Protein AF-A0A377CBE0-F1 (afdb_monomer)

Structure (mmCIF, N/CA/C/O backbone):
data_AF-A0A377CBE0-F1
#
_entry.id   AF-A0A377CBE0-F1
#
loop_
_atom_site.group_PDB
_atom_site.id
_atom_site.type_symbol
_atom_site.label_atom_id
_atom_site.label_alt_id
_atom_site.label_comp_id
_atom_site.label_asym_id
_atom_site.label_entity_id
_atom_site.label_seq_id
_atom_site.pdbx_PDB_ins_code
_atom_site.Cartn_x
_atom_site.Cartn_y
_atom_site.Cartn_z
_atom_site.occupancy
_atom_site.B_iso_or_equiv
_atom_site.auth_seq_id
_atom_site.auth_comp_id
_atom_site.auth_asym_id
_atom_site.auth_atom_id
_atom_site.pdbx_PDB_model_num
ATOM 1 N N . MET A 1 1 ? 72.457 -19.787 19.381 1.00 41.31 1 MET A N 1
ATOM 2 C CA . MET A 1 1 ? 71.961 -19.078 18.180 1.00 41.31 1 MET A CA 1
ATOM 3 C C . MET A 1 1 ? 70.469 -18.800 18.395 1.00 41.31 1 MET A C 1
ATOM 5 O O . MET A 1 1 ? 69.661 -19.674 18.149 1.00 41.31 1 MET A O 1
ATOM 9 N N . ASN A 1 2 ? 70.094 -17.857 19.264 1.00 44.47 2 ASN A N 1
ATOM 10 C CA . ASN A 1 2 ? 69.794 -16.440 18.985 1.00 44.47 2 ASN A CA 1
ATOM 11 C C . ASN A 1 2 ? 68.888 -16.183 17.763 1.00 44.47 2 ASN A C 1
ATOM 13 O O . ASN A 1 2 ? 69.387 -15.927 16.678 1.00 44.47 2 ASN A O 1
ATOM 17 N N . TRP A 1 3 ? 67.570 -16.158 17.995 1.00 44.19 3 TRP A N 1
ATOM 18 C CA . TRP A 1 3 ? 66.606 -15.282 17.306 1.00 44.19 3 TRP A CA 1
ATOM 19 C C . TRP A 1 3 ? 65.436 -15.007 18.271 1.00 44.19 3 TRP A C 1
ATOM 21 O O . TRP A 1 3 ? 64.319 -15.495 18.139 1.00 44.19 3 TRP A O 1
ATOM 31 N N . ARG A 1 4 ? 65.729 -14.286 19.357 1.00 49.38 4 ARG A N 1
ATOM 32 C CA . ARG A 1 4 ? 64.716 -13.531 20.102 1.00 49.38 4 ARG A CA 1
ATOM 33 C C . ARG A 1 4 ? 64.682 -12.153 19.455 1.00 49.38 4 ARG A C 1
ATOM 35 O O . ARG A 1 4 ? 65.742 -11.552 19.340 1.00 49.38 4 ARG A O 1
ATOM 42 N N . ARG A 1 5 ? 63.469 -11.645 19.212 1.00 52.25 5 ARG A N 1
ATOM 43 C CA . ARG A 1 5 ? 63.148 -10.234 18.932 1.00 52.25 5 ARG A CA 1
ATOM 44 C C . ARG A 1 5 ? 63.527 -9.790 17.523 1.00 52.25 5 ARG A C 1
ATOM 46 O O . ARG A 1 5 ? 64.688 -9.533 17.270 1.00 52.25 5 ARG A O 1
ATOM 53 N N . ILE A 1 6 ? 62.528 -9.632 16.662 1.00 54.72 6 ILE A N 1
ATOM 54 C CA . ILE A 1 6 ? 62.333 -8.456 15.801 1.00 54.72 6 ILE A CA 1
ATOM 55 C C . ILE A 1 6 ? 60.970 -8.643 15.124 1.00 54.72 6 ILE A C 1
ATOM 57 O O . ILE A 1 6 ? 60.774 -9.546 14.324 1.00 54.72 6 ILE A O 1
ATOM 61 N N . VAL A 1 7 ? 60.035 -7.793 15.559 1.00 49.62 7 VAL A N 1
ATOM 62 C CA . VAL A 1 7 ? 59.079 -7.088 14.700 1.00 49.62 7 VAL A CA 1
ATOM 63 C C . VAL A 1 7 ? 58.186 -7.975 13.839 1.00 49.62 7 VAL A C 1
ATOM 65 O O . VAL A 1 7 ? 58.575 -8.328 12.746 1.00 49.62 7 VAL A O 1
ATOM 68 N N . TRP A 1 8 ? 56.966 -8.239 14.303 1.00 48.22 8 TRP A N 1
ATOM 69 C CA . TRP A 1 8 ? 55.742 -8.074 13.504 1.00 48.22 8 TRP A CA 1
ATOM 70 C C . TRP A 1 8 ? 54.571 -7.951 14.484 1.00 48.22 8 TRP A C 1
ATOM 72 O O . TRP A 1 8 ? 53.767 -8.858 14.678 1.00 48.22 8 TRP A O 1
ATOM 82 N N . LEU A 1 9 ? 54.511 -6.792 15.146 1.00 46.84 9 LEU A N 1
ATOM 83 C CA . LEU A 1 9 ? 53.246 -6.222 15.598 1.00 46.84 9 LEU A CA 1
ATOM 84 C C . LEU A 1 9 ? 52.422 -5.950 14.331 1.00 46.84 9 LEU A C 1
ATOM 86 O O . LEU A 1 9 ? 52.445 -4.847 13.794 1.00 46.84 9 LEU A O 1
ATOM 90 N N . LEU A 1 10 ? 51.744 -6.974 13.812 1.00 53.50 10 LEU A N 1
ATOM 91 C CA . LEU A 1 10 ? 50.635 -6.779 12.889 1.00 53.50 10 LEU A CA 1
ATOM 92 C C . LEU A 1 10 ? 49.487 -6.218 13.723 1.00 53.50 10 LEU A C 1
ATOM 94 O O . LEU A 1 10 ? 48.645 -6.946 14.243 1.00 53.50 10 LEU A O 1
ATOM 98 N N . ALA A 1 11 ? 49.510 -4.898 13.897 1.00 52.84 11 ALA A N 1
ATOM 99 C CA . ALA A 1 11 ? 48.319 -4.138 14.203 1.00 52.84 11 ALA A CA 1
ATOM 100 C C . ALA A 1 11 ? 47.321 -4.427 13.075 1.00 52.84 11 ALA A C 1
ATOM 102 O O . ALA A 1 11 ? 47.419 -3.871 11.982 1.00 52.84 11 ALA A O 1
ATOM 103 N N . LEU A 1 12 ? 46.399 -5.355 13.334 1.00 53.56 12 LEU A N 1
ATOM 104 C CA . LEU A 1 12 ? 45.156 -5.512 12.593 1.00 53.56 12 LEU A CA 1
ATOM 105 C C . LEU A 1 12 ? 44.353 -4.226 12.803 1.00 53.56 12 LEU A C 1
ATOM 107 O O . LEU A 1 12 ? 43.463 -4.145 13.643 1.00 53.56 12 LEU A O 1
ATOM 111 N N . VAL A 1 13 ? 44.719 -3.187 12.056 1.00 53.72 13 VAL A N 1
ATOM 112 C CA . VAL A 1 13 ? 43.829 -2.072 11.779 1.00 53.72 13 VAL A CA 1
ATOM 113 C C . VAL A 1 13 ? 42.762 -2.664 10.871 1.00 53.72 13 VAL A C 1
ATOM 115 O O . VAL A 1 13 ? 42.939 -2.765 9.658 1.00 53.72 13 VAL A O 1
ATOM 118 N N . THR A 1 14 ? 41.671 -3.134 11.469 1.00 52.88 14 THR A N 1
ATOM 119 C CA . THR A 1 14 ? 40.420 -3.338 10.749 1.00 52.88 14 THR A CA 1
ATOM 120 C C . THR A 1 14 ? 39.973 -1.957 10.290 1.00 52.88 14 THR A C 1
ATOM 122 O O . THR A 1 14 ? 39.295 -1.238 11.023 1.00 52.88 14 THR A O 1
ATOM 125 N N . LEU A 1 15 ? 40.440 -1.543 9.110 1.00 51.31 15 LEU A N 1
ATOM 126 C CA . LEU A 1 15 ? 39.843 -0.431 8.389 1.00 51.31 15 LEU A CA 1
ATOM 127 C C . LEU A 1 15 ? 38.355 -0.774 8.266 1.00 51.31 15 LEU A C 1
ATOM 129 O O . LEU A 1 15 ? 38.043 -1.844 7.734 1.00 51.31 15 LEU A O 1
ATOM 133 N N . PRO A 1 16 ? 37.438 0.055 8.788 1.00 52.56 16 PRO A N 1
ATOM 134 C CA . PRO A 1 16 ? 36.034 -0.143 8.503 1.00 52.56 16 PRO A CA 1
ATOM 135 C C . PRO A 1 16 ? 35.903 -0.041 6.986 1.00 52.56 16 PRO A C 1
ATOM 137 O O . PRO A 1 16 ? 36.229 0.988 6.392 1.00 52.56 16 PRO A O 1
ATOM 140 N N . THR A 1 17 ? 35.494 -1.131 6.342 1.00 59.72 17 THR A N 1
ATOM 141 C CA . THR A 1 17 ? 35.000 -1.057 4.974 1.00 59.72 17 THR A CA 1
ATOM 142 C C . THR A 1 17 ? 33.853 -0.062 5.021 1.00 59.72 17 THR A C 1
ATOM 144 O O . THR A 1 17 ? 32.853 -0.330 5.690 1.00 59.72 17 THR A O 1
ATOM 147 N N . LEU A 1 18 ? 34.017 1.103 4.391 1.00 57.66 18 LEU A N 1
ATOM 148 C CA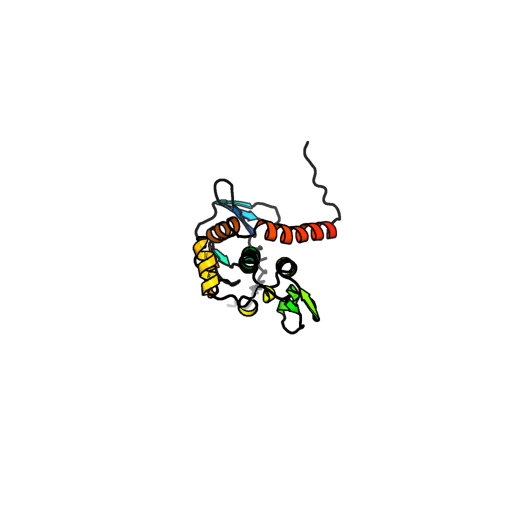 . LEU A 1 18 ? 32.890 1.972 4.082 1.00 57.66 18 LEU A CA 1
ATOM 149 C C . LEU A 1 18 ? 31.914 1.088 3.310 1.00 57.66 18 LEU A C 1
ATOM 151 O O . LEU A 1 18 ? 32.206 0.690 2.184 1.00 57.66 18 LEU A O 1
ATOM 155 N N . ALA A 1 19 ? 30.840 0.663 3.973 1.00 58.81 19 ALA A N 1
ATOM 156 C CA . ALA A 1 19 ? 29.781 -0.078 3.326 1.00 58.81 19 ALA A CA 1
ATOM 157 C C . ALA A 1 19 ? 29.194 0.884 2.296 1.00 58.81 19 ALA A C 1
ATOM 159 O O . ALA A 1 19 ? 28.556 1.868 2.662 1.00 58.81 19 ALA A O 1
ATOM 160 N N . GLU A 1 20 ? 29.518 0.657 1.027 1.00 63.41 20 GLU A N 1
ATOM 161 C CA . GLU A 1 20 ? 28.911 1.389 -0.072 1.00 63.41 20 GLU A CA 1
ATOM 162 C C . GLU A 1 20 ? 27.405 1.148 0.028 1.00 63.41 20 GLU A C 1
ATOM 164 O O . GLU A 1 20 ? 26.962 -0.006 0.075 1.00 63.41 20 GLU A O 1
ATOM 169 N N . GLU A 1 21 ? 26.631 2.225 0.188 1.00 66.44 21 GLU A N 1
ATOM 170 C CA . GLU A 1 21 ? 25.183 2.099 0.291 1.00 66.44 21 GLU A CA 1
ATOM 171 C C . GLU A 1 21 ? 24.679 1.369 -0.957 1.00 66.44 21 GLU A C 1
ATOM 173 O O . GLU A 1 21 ? 25.053 1.738 -2.078 1.00 66.44 21 GLU A O 1
ATOM 178 N N . PRO A 1 22 ? 23.879 0.301 -0.793 1.00 75.50 22 PRO A N 1
ATOM 179 C CA . PRO A 1 22 ? 23.407 -0.455 -1.934 1.00 75.50 22 PRO A CA 1
ATOM 180 C C . PRO A 1 22 ? 22.642 0.492 -2.869 1.00 75.50 22 PRO A C 1
ATOM 182 O O . PRO A 1 22 ? 21.819 1.279 -2.392 1.00 75.50 22 PRO A O 1
ATOM 185 N N . PRO A 1 23 ? 22.892 0.433 -4.190 1.00 82.75 23 PRO A N 1
ATOM 186 C CA . PRO A 1 23 ? 22.280 1.362 -5.126 1.00 82.75 23 PRO A CA 1
ATOM 187 C C . PRO A 1 23 ? 20.758 1.250 -5.050 1.00 82.75 23 PRO A C 1
ATOM 189 O O . PRO A 1 23 ? 20.204 0.143 -5.044 1.00 82.75 23 PRO A O 1
ATOM 192 N N . LEU A 1 24 ? 20.089 2.402 -5.014 1.00 91.50 24 LEU A N 1
ATOM 193 C CA . LEU A 1 24 ? 18.636 2.476 -4.988 1.00 91.50 24 LEU A CA 1
ATOM 194 C C . LEU A 1 24 ? 18.083 1.851 -6.270 1.00 91.50 24 LEU A C 1
ATOM 196 O O . LEU A 1 24 ? 18.556 2.126 -7.373 1.00 91.50 24 LEU A O 1
ATOM 200 N N . GLN A 1 25 ? 17.070 1.003 -6.126 1.00 94.56 25 GLN A N 1
ATOM 201 C CA . GLN A 1 25 ? 16.404 0.355 -7.247 1.00 94.56 25 GLN A CA 1
ATOM 202 C C . GLN A 1 25 ? 15.006 0.932 -7.420 1.00 94.56 25 GLN A C 1
ATOM 204 O O . GLN A 1 25 ? 14.234 0.993 -6.466 1.00 94.56 25 GLN A O 1
ATOM 209 N N . LEU A 1 26 ? 14.679 1.329 -8.645 1.00 94.38 26 LEU A N 1
ATOM 210 C CA . LEU A 1 26 ? 13.373 1.853 -9.016 1.00 94.38 26 LEU A CA 1
ATOM 211 C C . LEU A 1 26 ? 12.814 1.016 -10.165 1.00 94.38 26 LEU A C 1
ATOM 213 O O . LEU A 1 26 ? 13.419 0.933 -11.232 1.00 94.38 26 LEU A O 1
ATOM 217 N N . ALA A 1 27 ? 11.656 0.399 -9.948 1.00 96.25 27 ALA A N 1
ATOM 218 C CA . ALA A 1 27 ? 10.918 -0.292 -10.995 1.00 96.25 27 ALA A CA 1
ATOM 219 C C . ALA A 1 27 ? 9.822 0.627 -11.541 1.00 96.25 27 ALA A C 1
ATOM 221 O O . ALA A 1 27 ? 9.039 1.182 -10.771 1.00 96.25 27 ALA A O 1
ATOM 222 N N . LEU A 1 28 ? 9.766 0.782 -12.863 1.00 94.06 28 LEU A N 1
ATOM 223 C CA . LEU A 1 28 ? 8.780 1.621 -13.538 1.00 94.06 28 LEU A CA 1
ATOM 224 C C . LEU A 1 28 ? 8.058 0.837 -14.621 1.00 94.06 28 LEU A C 1
ATOM 226 O O . LEU A 1 28 ? 8.671 0.094 -15.392 1.00 94.06 28 LEU A O 1
ATOM 230 N N . ARG A 1 29 ? 6.747 1.066 -14.703 1.00 92.62 29 ARG A N 1
ATOM 231 C CA . ARG A 1 29 ? 5.932 0.589 -15.812 1.00 92.62 29 ARG A CA 1
ATOM 232 C C . ARG A 1 29 ? 6.228 1.406 -17.061 1.00 92.62 29 ARG A C 1
ATOM 234 O O . ARG A 1 29 ? 5.964 2.606 -17.090 1.00 92.62 29 ARG A O 1
ATOM 241 N N . GLY A 1 30 ? 6.782 0.758 -18.080 1.00 86.50 30 GLY A N 1
ATOM 242 C CA . GLY A 1 30 ? 7.017 1.367 -19.386 1.00 86.50 30 GLY A CA 1
ATOM 243 C C . GLY A 1 30 ? 5.854 1.129 -20.348 1.00 86.50 30 GLY A C 1
ATOM 244 O O . GLY A 1 30 ? 5.010 0.265 -20.129 1.00 86.50 30 GLY A O 1
ATOM 245 N N . ALA A 1 31 ? 5.832 1.869 -21.459 1.00 80.94 31 ALA A N 1
ATOM 246 C CA . ALA A 1 31 ? 4.800 1.720 -22.492 1.00 80.94 31 ALA A CA 1
ATOM 247 C C . ALA A 1 31 ? 4.843 0.359 -23.218 1.00 80.94 31 ALA A C 1
ATOM 249 O O . ALA A 1 31 ? 3.837 -0.078 -23.767 1.00 80.94 31 ALA A O 1
ATOM 250 N N . GLN A 1 32 ? 6.011 -0.291 -23.247 1.00 80.69 32 GLN A N 1
ATOM 251 C CA . GLN A 1 32 ? 6.228 -1.575 -23.930 1.00 80.69 32 GLN A CA 1
ATOM 252 C C . GLN A 1 32 ? 6.664 -2.685 -22.965 1.00 80.69 32 GLN A C 1
ATOM 254 O O . GLN A 1 32 ? 6.238 -3.828 -23.105 1.00 80.69 32 GLN A O 1
ATOM 259 N N . HIS A 1 33 ? 7.515 -2.357 -21.989 1.00 88.00 33 HIS A N 1
ATOM 260 C CA . HIS A 1 33 ? 8.051 -3.304 -21.012 1.00 88.00 33 HIS A CA 1
ATOM 261 C C . HIS A 1 33 ? 8.309 -2.581 -19.687 1.00 88.00 33 HIS A C 1
ATOM 263 O O . HIS A 1 33 ? 8.709 -1.415 -19.696 1.00 88.00 33 HIS A O 1
ATOM 269 N N . ASP A 1 34 ? 8.142 -3.286 -18.569 1.00 95.12 34 ASP A N 1
ATOM 270 C CA . ASP A 1 34 ? 8.539 -2.794 -17.248 1.00 95.12 34 ASP A CA 1
ATOM 271 C C . ASP A 1 34 ? 10.079 -2.762 -17.139 1.00 95.12 34 ASP A C 1
ATOM 273 O O . ASP A 1 34 ? 10.780 -3.682 -17.581 1.00 95.12 34 ASP A O 1
ATOM 277 N N . GLN A 1 35 ? 10.616 -1.687 -16.560 1.00 96.12 35 GLN A N 1
ATOM 278 C CA . GLN A 1 35 ? 12.052 -1.405 -16.496 1.00 96.12 35 GLN A CA 1
ATOM 279 C C . GLN A 1 35 ? 12.539 -1.316 -15.051 1.00 96.12 35 GLN A C 1
ATOM 281 O O . GLN A 1 35 ? 11.841 -0.803 -14.177 1.00 96.12 35 GLN A O 1
ATOM 286 N N . LEU A 1 36 ? 13.765 -1.783 -14.816 1.00 96.62 36 LEU A N 1
ATOM 287 C CA . LEU A 1 36 ? 14.475 -1.658 -13.550 1.00 96.62 36 LEU A CA 1
ATOM 288 C C . LEU A 1 36 ? 15.640 -0.679 -13.704 1.00 96.62 36 LEU A C 1
ATOM 290 O O . LEU A 1 36 ? 16.586 -0.926 -14.456 1.00 96.62 36 LEU A O 1
ATOM 294 N N . TYR A 1 37 ? 15.575 0.405 -12.943 1.00 95.56 37 TYR A N 1
ATOM 295 C CA . TYR A 1 37 ? 16.606 1.425 -12.831 1.00 95.56 37 TYR A CA 1
ATOM 296 C C . TYR A 1 37 ? 17.430 1.175 -11.573 1.00 95.56 37 TYR A C 1
ATOM 298 O O . TYR A 1 37 ? 16.878 0.980 -10.491 1.00 95.56 37 TYR A O 1
ATOM 306 N N . LYS A 1 38 ? 18.754 1.221 -11.706 1.00 94.69 38 LYS A N 1
ATOM 307 C CA . LYS A 1 38 ? 19.689 1.294 -10.580 1.00 94.69 38 LYS A CA 1
ATOM 308 C C . LYS A 1 38 ? 20.249 2.703 -10.509 1.00 94.69 38 LYS A C 1
ATOM 310 O O . LYS A 1 38 ? 20.773 3.205 -11.504 1.00 94.69 38 LYS A O 1
ATOM 315 N N . LEU A 1 39 ? 20.128 3.320 -9.346 1.00 93.44 39 LEU A N 1
ATOM 316 C CA . LEU A 1 39 ? 20.432 4.718 -9.086 1.00 93.44 39 LEU A CA 1
ATOM 317 C C . LEU A 1 39 ? 21.545 4.811 -8.033 1.00 93.44 39 LEU A C 1
ATOM 319 O O . LEU A 1 39 ? 21.534 4.079 -7.042 1.00 93.44 39 LEU A O 1
ATOM 323 N N . SER A 1 40 ? 22.488 5.721 -8.244 1.00 90.00 40 SER A N 1
ATOM 324 C CA . SER A 1 40 ? 23.431 6.222 -7.238 1.00 90.00 40 SER A CA 1
ATOM 325 C C . SER A 1 40 ? 23.099 7.680 -6.924 1.00 90.00 40 SER A C 1
ATOM 327 O O . SER A 1 40 ? 22.261 8.308 -7.574 1.00 90.00 40 SER A O 1
ATOM 329 N N . SER A 1 41 ? 23.838 8.264 -5.983 1.00 86.19 41 SER A N 1
ATOM 330 C CA . SER A 1 41 ? 23.847 9.712 -5.746 1.00 86.19 41 SER A CA 1
ATOM 331 C C . SER A 1 41 ? 24.214 10.542 -6.986 1.00 86.19 41 SER A C 1
ATOM 333 O O . SER A 1 41 ? 23.837 11.707 -7.072 1.00 86.19 41 SER A O 1
ATOM 335 N N . SER A 1 42 ? 24.922 9.958 -7.958 1.00 86.12 42 SER A N 1
ATOM 336 C CA . SER A 1 42 ? 25.309 10.603 -9.219 1.00 86.12 42 SER A CA 1
ATOM 337 C C . SER A 1 42 ? 24.313 10.394 -10.369 1.00 86.12 42 SER A C 1
ATOM 339 O O . SER A 1 42 ? 24.535 10.924 -11.457 1.00 86.12 42 SER A O 1
ATOM 341 N N . GLY A 1 43 ? 23.216 9.661 -10.146 1.00 89.50 43 GLY A N 1
ATOM 342 C CA . GLY A 1 43 ? 22.149 9.452 -11.125 1.00 89.50 43 GLY A CA 1
ATOM 343 C C . GLY A 1 43 ? 21.963 7.991 -11.535 1.00 89.50 43 GLY A C 1
ATOM 344 O O . GLY A 1 43 ? 22.205 7.066 -10.762 1.00 89.50 43 GLY A O 1
ATOM 345 N N . VAL A 1 44 ? 21.470 7.773 -12.757 1.00 92.56 44 VAL A N 1
ATOM 346 C CA . VAL A 1 44 ? 21.183 6.427 -13.274 1.00 92.56 44 VAL A CA 1
ATOM 347 C C . VAL A 1 44 ? 22.483 5.706 -13.618 1.00 92.56 44 VAL A C 1
ATOM 349 O O . VAL A 1 44 ? 23.208 6.110 -14.523 1.00 92.56 44 VAL A O 1
ATOM 352 N N . ILE A 1 45 ? 22.741 4.600 -12.924 1.00 94.06 45 ILE A N 1
ATOM 353 C CA . ILE A 1 45 ? 23.889 3.716 -13.155 1.00 94.06 45 ILE A CA 1
ATOM 354 C C . ILE A 1 45 ? 23.564 2.708 -14.259 1.00 94.06 45 ILE A C 1
ATOM 356 O O . ILE A 1 45 ? 24.393 2.399 -15.112 1.00 94.06 45 ILE A O 1
ATOM 360 N N . ASN A 1 46 ? 22.356 2.142 -14.222 1.00 93.69 46 ASN A N 1
ATOM 361 C CA . ASN A 1 46 ? 21.942 1.095 -15.145 1.00 93.69 46 ASN A CA 1
ATOM 362 C C . ASN A 1 46 ? 20.425 1.093 -15.339 1.00 93.69 46 ASN A C 1
ATOM 364 O O . ASN A 1 46 ? 19.674 1.330 -14.394 1.00 93.69 46 ASN A O 1
ATOM 368 N N . VAL A 1 47 ? 20.000 0.761 -16.557 1.00 94.81 47 VAL A N 1
ATOM 369 C CA . VAL A 1 47 ? 18.610 0.451 -16.893 1.00 94.81 47 VAL A CA 1
ATOM 370 C C . VAL A 1 47 ? 18.581 -0.940 -17.508 1.00 94.81 47 VAL A C 1
ATOM 372 O O . VAL A 1 47 ? 19.384 -1.256 -18.386 1.00 94.81 47 VAL A O 1
ATOM 375 N N . SER A 1 48 ? 17.665 -1.774 -17.035 1.00 94.44 48 SER A N 1
ATOM 376 C CA . SER A 1 48 ? 17.483 -3.151 -17.495 1.00 94.44 48 SER A CA 1
ATOM 377 C C . SER A 1 48 ? 15.998 -3.504 -17.564 1.00 94.44 48 SER A C 1
ATOM 379 O O . SER A 1 48 ? 15.144 -2.743 -17.105 1.00 94.44 48 SER A O 1
ATOM 381 N N . THR A 1 49 ? 15.674 -4.644 -18.168 1.00 94.94 49 THR A N 1
ATOM 382 C CA . THR A 1 49 ? 14.326 -5.217 -18.091 1.00 94.94 49 THR A CA 1
ATOM 383 C C . THR A 1 49 ? 14.033 -5.666 -16.663 1.00 94.94 49 THR A C 1
ATOM 385 O O . THR A 1 49 ? 14.921 -6.165 -15.970 1.00 94.94 49 THR A O 1
ATOM 388 N N . LEU A 1 50 ? 12.789 -5.489 -16.210 1.00 96.19 50 LEU A N 1
ATOM 389 C CA . LEU A 1 50 ? 12.378 -5.949 -14.887 1.00 96.19 50 LEU A CA 1
ATOM 390 C C . LEU A 1 50 ? 12.427 -7.490 -14.823 1.00 96.19 50 LEU A C 1
ATOM 392 O O . LEU A 1 50 ? 11.712 -8.141 -15.588 1.00 96.19 50 LEU A O 1
ATOM 396 N N . PRO A 1 51 ? 13.228 -8.100 -13.927 1.00 95.12 51 PRO A N 1
ATOM 397 C CA . PRO A 1 51 ? 13.254 -9.552 -13.788 1.00 95.12 51 PRO A CA 1
ATOM 398 C C . PRO A 1 51 ? 11.945 -10.076 -13.187 1.00 95.12 51 PRO A C 1
ATOM 400 O O . PRO A 1 51 ? 11.496 -9.573 -12.156 1.00 95.12 51 PRO A O 1
ATOM 403 N N . ASP A 1 52 ? 11.378 -11.145 -13.755 1.00 93.38 52 ASP A N 1
ATOM 404 C CA . ASP A 1 52 ? 10.137 -11.758 -13.244 1.00 93.38 52 ASP A CA 1
ATOM 405 C C . ASP A 1 52 ? 10.289 -12.326 -11.817 1.00 93.38 52 ASP A C 1
ATOM 407 O O . ASP A 1 52 ? 9.307 -12.480 -11.091 1.00 93.38 52 ASP A O 1
ATOM 411 N N . THR A 1 53 ? 11.524 -12.617 -11.393 1.00 95.12 53 THR A N 1
ATOM 412 C CA . THR A 1 53 ? 11.851 -13.151 -10.063 1.00 95.12 53 THR A CA 1
ATOM 413 C C . THR A 1 53 ? 12.152 -12.072 -9.025 1.00 95.12 53 THR A C 1
ATOM 415 O O . THR A 1 53 ? 12.432 -12.412 -7.877 1.00 95.12 53 THR A O 1
ATOM 418 N N . LEU A 1 54 ? 12.168 -10.786 -9.400 1.00 96.94 54 LEU A N 1
ATOM 419 C CA . LEU A 1 54 ? 12.453 -9.717 -8.448 1.00 96.94 54 LEU A CA 1
ATOM 420 C C . LEU A 1 54 ? 11.281 -9.578 -7.474 1.00 96.94 54 LEU A C 1
ATOM 422 O O . LEU A 1 54 ? 10.146 -9.332 -7.888 1.00 96.94 54 LEU A O 1
ATOM 426 N N . THR A 1 55 ? 11.563 -9.711 -6.180 1.00 97.56 55 THR A N 1
ATOM 427 C CA . THR A 1 55 ? 10.564 -9.603 -5.113 1.00 97.56 55 THR A CA 1
ATOM 428 C C . THR A 1 55 ? 10.849 -8.440 -4.178 1.00 97.56 55 THR A C 1
ATOM 430 O O . THR A 1 55 ? 12.006 -8.092 -3.950 1.00 97.56 55 THR A O 1
ATOM 433 N N . THR A 1 56 ? 9.795 -7.891 -3.582 1.00 96.88 56 THR A N 1
ATOM 434 C CA . THR A 1 56 ? 9.864 -6.845 -2.556 1.00 96.88 56 THR A CA 1
ATOM 435 C C . THR A 1 56 ? 8.804 -7.094 -1.482 1.00 96.88 56 THR A C 1
ATOM 437 O O . THR A 1 56 ? 7.730 -7.607 -1.815 1.00 96.88 56 THR A O 1
ATOM 440 N N . PRO A 1 57 ? 9.044 -6.728 -0.207 1.00 97.88 57 PRO A N 1
ATOM 441 C CA . PRO A 1 57 ? 7.954 -6.599 0.753 1.00 97.88 57 PRO A CA 1
ATOM 442 C C . PRO A 1 57 ? 6.980 -5.499 0.306 1.00 97.88 57 PRO A C 1
ATOM 444 O O . PRO A 1 57 ? 7.394 -4.522 -0.327 1.00 97.88 57 PRO A O 1
ATOM 447 N N . LEU A 1 58 ? 5.699 -5.630 0.659 1.00 97.81 58 LEU A N 1
ATOM 448 C CA . LEU A 1 58 ? 4.685 -4.602 0.384 1.00 97.81 58 LEU A CA 1
ATOM 449 C C . LEU A 1 58 ? 4.985 -3.270 1.087 1.00 97.81 58 LEU A C 1
ATOM 451 O O . LEU A 1 58 ? 4.610 -2.206 0.587 1.00 97.81 58 LEU A O 1
ATOM 455 N N . GLY A 1 59 ? 5.631 -3.304 2.255 1.00 96.44 59 GLY A N 1
ATOM 456 C CA . GLY A 1 59 ? 5.923 -2.103 3.033 1.00 96.44 59 GLY A CA 1
ATOM 457 C C . GLY A 1 59 ? 4.641 -1.335 3.353 1.00 96.44 59 GLY A C 1
ATOM 458 O O . GLY A 1 59 ? 3.662 -1.921 3.790 1.00 96.44 59 GLY A O 1
ATOM 459 N N . SER A 1 60 ? 4.601 -0.025 3.113 1.00 95.69 60 SER A N 1
ATOM 460 C CA . SER A 1 60 ? 3.389 0.775 3.360 1.00 95.69 60 SER A CA 1
ATOM 461 C C . SER A 1 60 ? 2.301 0.643 2.284 1.00 95.69 60 SER A C 1
ATOM 463 O O . SER A 1 60 ? 1.186 1.110 2.509 1.00 95.69 60 SER A O 1
ATOM 465 N N . LEU A 1 61 ? 2.574 0.001 1.143 1.00 96.62 61 LEU A N 1
ATOM 466 C CA . LEU A 1 61 ? 1.638 -0.036 0.010 1.00 96.62 61 LEU A CA 1
ATOM 467 C C . LEU A 1 61 ? 0.375 -0.854 0.288 1.00 96.62 61 LEU A C 1
ATOM 469 O O . LEU A 1 61 ? -0.640 -0.629 -0.364 1.00 96.62 61 LEU A O 1
ATOM 473 N N . TRP A 1 62 ? 0.386 -1.759 1.274 1.00 97.81 62 TRP A N 1
ATOM 474 C CA . TRP A 1 62 ? -0.809 -2.529 1.639 1.00 97.81 62 TRP A CA 1
ATOM 475 C C . TRP A 1 62 ? -2.007 -1.622 1.988 1.00 97.81 62 TRP A C 1
ATOM 477 O O . TRP A 1 62 ? -3.150 -1.958 1.680 1.00 97.81 62 TRP A O 1
ATOM 487 N N . LYS A 1 63 ? -1.735 -0.437 2.559 1.00 97.25 63 LYS A N 1
ATOM 488 C CA . LYS A 1 63 ? -2.743 0.568 2.930 1.00 97.25 63 LYS A CA 1
ATOM 489 C C . LYS A 1 63 ? -3.504 1.101 1.722 1.00 97.25 63 LYS A C 1
ATOM 491 O O . LYS A 1 63 ? -4.691 1.373 1.848 1.00 97.25 63 LYS A O 1
ATOM 496 N N . LEU A 1 64 ? -2.862 1.189 0.552 1.00 97.44 64 LEU A N 1
ATOM 497 C CA . LEU A 1 64 ? -3.520 1.640 -0.679 1.00 97.44 64 LEU A CA 1
ATOM 498 C C . LEU A 1 64 ? -4.647 0.704 -1.096 1.00 97.44 64 LEU A C 1
ATOM 500 O O . LEU A 1 64 ? -5.680 1.168 -1.560 1.00 97.44 64 LEU A O 1
ATOM 504 N N . TYR A 1 65 ? -4.482 -0.603 -0.896 1.00 98.00 65 TYR A N 1
ATOM 505 C CA . TYR A 1 65 ? -5.528 -1.565 -1.232 1.00 98.00 65 TYR A CA 1
ATOM 506 C C . TYR A 1 65 ? -6.717 -1.465 -0.276 1.00 98.00 65 TYR A C 1
ATOM 508 O O . TYR A 1 65 ? -7.862 -1.533 -0.714 1.00 98.00 65 TYR A O 1
ATOM 516 N N . VAL A 1 66 ? -6.471 -1.252 1.019 1.00 98.00 66 VAL A N 1
ATOM 517 C CA . VAL A 1 66 ? -7.561 -1.019 1.979 1.00 98.00 66 VAL A CA 1
ATOM 518 C C . VAL A 1 66 ? -8.261 0.307 1.693 1.00 98.00 66 VAL A C 1
ATOM 520 O O . VAL A 1 66 ? -9.485 0.343 1.646 1.00 98.00 66 VAL A O 1
ATOM 523 N N . TYR A 1 67 ? -7.499 1.371 1.429 1.00 97.88 67 TYR A N 1
ATOM 524 C CA . TYR A 1 67 ? -8.027 2.670 1.013 1.00 97.88 67 TYR A CA 1
ATOM 525 C C . TYR A 1 67 ? -8.922 2.545 -0.225 1.00 97.88 67 TYR A C 1
ATOM 527 O O . TYR A 1 67 ? -10.065 2.986 -0.200 1.00 97.88 67 TYR A O 1
ATOM 535 N N . ALA A 1 68 ? -8.429 1.885 -1.276 1.00 97.25 68 ALA A N 1
ATOM 536 C CA . ALA A 1 68 ? -9.166 1.664 -2.514 1.00 97.25 68 ALA A CA 1
ATOM 537 C C . ALA A 1 68 ? -10.474 0.900 -2.283 1.00 97.25 68 ALA A C 1
ATOM 539 O O . ALA A 1 68 ? -11.500 1.259 -2.850 1.00 97.25 68 ALA A O 1
ATOM 540 N N . TRP A 1 69 ? -10.456 -0.133 -1.434 1.00 97.56 69 TRP A N 1
ATOM 541 C CA . TRP A 1 69 ? -11.666 -0.870 -1.070 1.00 97.56 69 TRP A CA 1
ATOM 542 C C . TRP A 1 69 ? -12.672 0.013 -0.324 1.00 97.56 69 TRP A C 1
ATOM 544 O O . TRP A 1 69 ? -13.851 -0.004 -0.666 1.00 97.56 69 TRP A O 1
ATOM 554 N N . LEU A 1 70 ? -12.227 0.803 0.658 1.00 97.44 70 LEU A N 1
ATOM 555 C CA . LEU A 1 70 ? -13.089 1.717 1.420 1.00 97.44 70 LEU A CA 1
ATOM 556 C C . LEU A 1 70 ? -13.719 2.795 0.531 1.00 97.44 70 LEU A C 1
ATOM 558 O O . LEU A 1 70 ? -14.901 3.103 0.685 1.00 97.44 70 LEU A O 1
ATOM 562 N N . GLU A 1 71 ? -12.938 3.352 -0.395 1.00 96.88 71 GLU A N 1
ATOM 563 C CA . GLU A 1 71 ? -13.398 4.370 -1.339 1.00 96.88 71 GLU A CA 1
ATOM 564 C C . GLU A 1 71 ? -14.407 3.787 -2.336 1.00 96.88 71 GLU A C 1
ATOM 566 O O . GLU A 1 71 ? -15.491 4.338 -2.485 1.00 96.88 71 GLU A O 1
ATOM 571 N N . ASP A 1 72 ? -14.102 2.640 -2.952 1.00 96.81 72 ASP A N 1
ATOM 572 C CA . ASP A 1 72 ? -14.951 2.015 -3.980 1.00 96.81 72 ASP A CA 1
ATOM 573 C C . ASP A 1 72 ? -16.259 1.441 -3.406 1.00 96.81 72 ASP A C 1
ATOM 575 O O . ASP A 1 72 ? -17.295 1.434 -4.067 1.00 96.81 72 ASP A O 1
ATOM 579 N N . THR A 1 73 ? -16.230 0.949 -2.163 1.00 95.62 73 THR A N 1
ATOM 580 C CA . THR A 1 73 ? -17.400 0.318 -1.522 1.00 95.62 73 THR A CA 1
ATOM 581 C C . THR A 1 73 ? -18.177 1.249 -0.593 1.00 95.62 73 THR A C 1
ATOM 583 O O . THR A 1 73 ? -19.233 0.854 -0.096 1.00 95.62 73 THR A O 1
ATOM 586 N N . HIS A 1 74 ? -17.679 2.468 -0.353 1.00 95.00 74 HIS A N 1
ATOM 587 C CA . HIS A 1 74 ? -18.272 3.466 0.546 1.00 95.00 74 HIS A CA 1
ATOM 588 C C . HIS A 1 74 ? -18.649 2.916 1.930 1.00 95.00 74 HIS A C 1
ATOM 590 O O . HIS A 1 74 ? -19.683 3.268 2.504 1.00 95.00 74 HIS A O 1
ATOM 596 N N . GLN A 1 75 ? -17.817 2.027 2.469 1.00 92.69 75 GLN A N 1
ATOM 597 C CA . GLN A 1 75 ? -18.087 1.400 3.758 1.00 92.69 75 GLN A CA 1
ATOM 598 C C . GLN A 1 75 ? -18.063 2.443 4.878 1.00 92.69 75 GLN A C 1
ATOM 600 O O . GLN A 1 75 ? -17.189 3.315 4.891 1.00 92.69 75 GLN A O 1
ATOM 605 N N . PRO A 1 76 ? -19.011 2.375 5.829 1.00 92.50 76 PRO A N 1
ATOM 606 C CA . PRO A 1 76 ? -19.034 3.301 6.939 1.00 92.50 76 PRO A CA 1
ATOM 607 C C . PRO A 1 76 ? -17.810 3.075 7.822 1.00 92.50 76 PRO A C 1
ATOM 609 O O . PRO A 1 76 ? -17.559 1.977 8.317 1.00 92.50 76 PRO A O 1
ATOM 612 N N . GLU A 1 77 ? -17.081 4.151 8.071 1.00 94.25 77 GLU A N 1
ATOM 613 C CA . GLU A 1 77 ? -15.904 4.153 8.923 1.00 94.25 77 GLU A CA 1
ATOM 614 C C . GLU A 1 77 ? -15.962 5.321 9.901 1.00 94.25 77 GLU A C 1
ATOM 616 O O . GLU A 1 77 ? -16.549 6.369 9.636 1.00 94.25 77 GLU A O 1
ATOM 621 N N . GLN A 1 78 ? -15.360 5.130 11.069 1.00 94.94 78 GLN A N 1
ATOM 622 C CA . GLN A 1 78 ? -15.176 6.206 12.036 1.00 94.94 78 GLN A CA 1
ATOM 623 C C . GLN A 1 78 ? -13.781 6.816 11.860 1.00 94.94 78 GLN A C 1
ATOM 625 O O . GLN A 1 78 ? -12.873 6.125 11.389 1.00 94.94 78 GLN A O 1
ATOM 630 N N . PRO A 1 79 ? -13.550 8.076 12.260 1.00 96.38 79 PRO A N 1
ATOM 631 C CA . PRO A 1 79 ? -12.196 8.601 12.414 1.00 96.38 79 PRO A CA 1
ATOM 632 C C . PRO A 1 79 ? -11.359 7.735 13.372 1.00 96.38 79 PRO A C 1
ATOM 634 O O . PRO A 1 79 ? -11.888 7.101 14.291 1.00 96.38 79 PRO A O 1
ATOM 637 N N . TYR A 1 80 ? -10.044 7.673 13.168 1.00 96.50 80 TYR A N 1
ATOM 638 C CA . TYR A 1 80 ? -9.136 7.083 14.155 1.00 96.50 80 TYR A CA 1
ATOM 639 C C . TYR A 1 80 ? -8.820 8.138 15.212 1.00 96.50 80 TYR A C 1
ATOM 641 O O . TYR A 1 80 ? -8.398 9.232 14.854 1.00 96.50 80 TYR A O 1
ATOM 649 N N . GLN A 1 81 ? -9.035 7.821 16.490 1.00 96.38 81 GLN A N 1
ATOM 650 C CA . GLN A 1 81 ? -8.716 8.708 17.611 1.00 96.38 81 GLN A CA 1
ATOM 651 C C . GLN A 1 81 ? -7.387 8.289 18.233 1.00 96.38 81 GLN A C 1
ATOM 653 O O . GLN A 1 81 ? -7.280 7.168 18.733 1.00 96.38 81 GLN A O 1
ATOM 658 N N . CYS A 1 82 ? -6.410 9.194 18.238 1.00 95.06 82 CYS A N 1
ATOM 659 C CA . CYS A 1 82 ? -5.125 8.947 18.876 1.00 95.06 82 CYS A CA 1
ATOM 660 C C . CYS A 1 82 ? -5.267 9.041 20.395 1.00 95.06 82 CYS A C 1
ATOM 662 O O . CYS A 1 82 ? -5.683 10.072 20.928 1.00 95.06 82 CYS A O 1
ATOM 664 N N . ARG A 1 83 ? -4.922 7.969 21.112 1.00 93.44 83 ARG A N 1
ATOM 665 C CA . ARG A 1 83 ? -5.030 7.924 22.584 1.00 93.44 83 ARG A CA 1
ATOM 666 C C . ARG A 1 83 ? -3.696 8.142 23.294 1.00 93.44 83 ARG A C 1
ATOM 668 O O . ARG A 1 83 ? -3.683 8.255 24.515 1.00 93.44 83 ARG A O 1
ATOM 675 N N . GLY A 1 84 ? -2.592 8.196 22.554 1.00 90.19 84 GLY A N 1
ATOM 676 C CA . GLY A 1 84 ? -1.233 8.237 23.090 1.00 90.19 84 GLY A CA 1
ATOM 677 C C . GLY A 1 84 ? -0.784 6.901 23.681 1.00 90.19 84 GLY A C 1
ATOM 678 O O . GLY A 1 84 ? 0.110 6.877 24.522 1.00 90.19 84 GLY A O 1
ATOM 679 N N . ASN A 1 85 ? -1.432 5.794 23.308 1.00 89.25 85 ASN A N 1
ATOM 680 C CA . ASN A 1 85 ? -1.208 4.478 23.914 1.00 89.25 85 ASN A CA 1
ATOM 681 C C . ASN A 1 85 ? -0.547 3.465 22.968 1.00 89.25 85 ASN A C 1
ATOM 683 O O . ASN A 1 85 ? -0.251 2.350 23.398 1.00 89.25 85 ASN A O 1
ATOM 687 N N . SER A 1 86 ? -0.308 3.840 21.709 1.00 89.56 86 SER A N 1
ATOM 688 C CA . SER A 1 86 ? 0.420 3.022 20.743 1.00 89.56 86 SER A CA 1
ATOM 689 C C . SER A 1 86 ? 1.607 3.806 20.179 1.00 89.56 86 SER A C 1
ATOM 691 O O . SER A 1 86 ? 1.422 4.933 19.719 1.00 89.56 86 SER A O 1
ATOM 693 N N .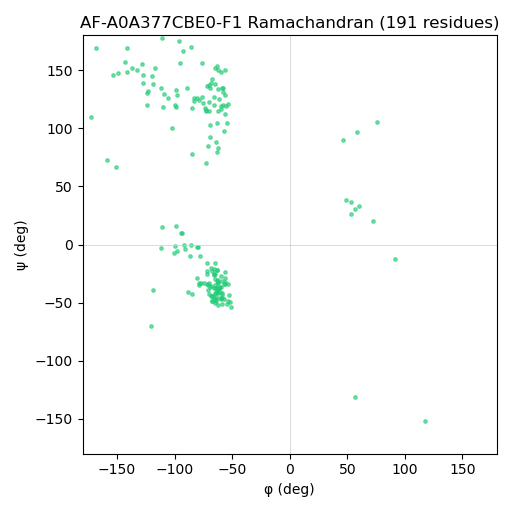 PRO A 1 87 ? 2.824 3.231 20.164 1.00 87.94 87 PRO A N 1
ATOM 694 C CA . PRO A 1 87 ? 3.989 3.889 19.575 1.00 87.94 87 PRO A CA 1
ATOM 695 C C . PRO A 1 87 ? 3.829 4.128 18.066 1.00 87.94 87 PRO A C 1
ATOM 697 O O . PRO A 1 87 ? 4.469 5.022 17.522 1.00 87.94 87 PRO A O 1
ATOM 700 N N . GLU A 1 88 ? 2.951 3.381 17.389 1.00 86.81 88 GLU A N 1
ATOM 701 C CA . GLU A 1 88 ? 2.654 3.578 15.966 1.00 86.81 88 GLU A CA 1
ATOM 702 C C . GLU A 1 88 ? 1.831 4.850 15.693 1.00 86.81 88 GLU A C 1
ATOM 704 O O . GLU A 1 88 ? 1.805 5.324 14.557 1.00 86.81 88 GLU A O 1
ATOM 709 N N . GLU A 1 89 ? 1.202 5.452 16.714 1.00 91.00 89 GLU A N 1
ATOM 710 C CA . GLU A 1 89 ? 0.429 6.695 16.560 1.00 91.00 89 GLU A CA 1
ATOM 711 C C . GLU A 1 89 ? 1.289 7.896 16.159 1.00 91.00 89 GLU A C 1
ATOM 713 O O . GLU A 1 89 ? 0.750 8.873 15.640 1.00 91.00 89 GLU A O 1
ATOM 718 N N . VAL A 1 90 ? 2.618 7.810 16.304 1.00 89.00 90 VAL A N 1
ATOM 719 C CA . VAL A 1 90 ? 3.559 8.829 15.812 1.00 89.00 90 VAL A CA 1
ATOM 720 C C . VAL A 1 90 ? 3.401 9.095 14.308 1.00 89.00 90 VAL A C 1
ATOM 722 O O . VAL A 1 90 ? 3.623 10.215 13.856 1.00 89.00 90 VAL A O 1
ATOM 725 N N . TYR A 1 91 ? 2.950 8.096 13.542 1.00 84.38 91 TYR A N 1
ATOM 726 C CA . TYR A 1 91 ? 2.647 8.209 12.110 1.00 84.38 91 TYR A CA 1
ATOM 727 C C . TYR A 1 91 ? 1.165 8.516 11.832 1.00 84.38 91 TYR A C 1
ATOM 729 O O . TYR A 1 91 ? 0.702 8.426 10.699 1.00 84.38 91 TYR A O 1
ATOM 737 N N . CYS A 1 92 ? 0.384 8.844 12.860 1.00 92.50 92 CYS A N 1
ATOM 738 C CA . CYS A 1 92 ? -1.054 9.067 12.769 1.00 92.50 92 CYS A CA 1
ATOM 739 C C . CYS A 1 92 ? -1.426 10.484 13.222 1.00 92.50 92 CYS A C 1
ATOM 741 O O . CYS A 1 92 ? -1.828 11.313 12.403 1.00 92.50 92 CYS A O 1
ATOM 743 N N . CYS A 1 93 ? -1.315 10.774 14.517 1.00 92.81 93 CYS A N 1
ATOM 744 C CA . CYS A 1 93 ? -1.757 12.026 15.130 1.00 92.81 93 CYS A CA 1
ATOM 745 C C . CYS A 1 93 ? -1.235 12.186 16.566 1.00 92.81 93 CYS A C 1
ATOM 747 O O . CYS A 1 93 ? -0.714 11.242 17.157 1.00 92.81 93 CYS A O 1
ATOM 749 N N . GLN A 1 94 ? -1.387 13.386 17.135 1.00 93.25 94 GLN A N 1
ATOM 750 C CA . GLN A 1 94 ? -1.112 13.613 18.555 1.00 93.25 94 GLN A CA 1
ATOM 751 C C . GLN A 1 94 ? -2.238 13.050 19.432 1.00 93.25 94 GLN A C 1
ATOM 753 O O . GLN A 1 94 ? -3.382 12.910 18.998 1.00 93.25 94 GLN A O 1
ATOM 758 N N . ALA A 1 95 ? -1.930 12.737 20.691 1.00 93.75 95 ALA A N 1
ATOM 759 C CA . ALA A 1 95 ? -2.928 12.245 21.638 1.00 93.75 95 ALA A CA 1
ATOM 760 C C . ALA A 1 95 ? -4.082 13.254 21.811 1.00 93.75 95 ALA A C 1
ATOM 762 O O . ALA A 1 95 ? -3.855 14.438 22.047 1.00 93.75 95 ALA A O 1
ATOM 763 N N . GLY A 1 96 ? -5.322 12.771 21.713 1.00 93.44 96 GLY A N 1
ATOM 764 C CA . GLY A 1 96 ? -6.541 13.584 21.759 1.00 93.44 96 GLY A CA 1
ATOM 765 C C . GLY A 1 96 ? -7.034 14.070 20.392 1.00 93.44 96 GLY A C 1
ATOM 766 O O . GLY A 1 96 ? -8.175 14.517 20.289 1.00 93.44 96 GLY A O 1
ATOM 767 N N . GLU A 1 97 ? -6.227 13.948 19.338 1.00 95.38 97 GLU A N 1
ATOM 768 C CA . GLU A 1 97 ? -6.649 14.260 17.974 1.00 95.38 97 GLU A CA 1
ATOM 769 C C . GLU A 1 97 ? -7.346 13.070 17.301 1.00 95.38 97 GLU A C 1
ATOM 771 O O . GLU A 1 97 ? -7.326 11.927 17.772 1.00 95.38 97 GLU A O 1
ATOM 776 N N . SER A 1 98 ? -7.948 13.343 16.143 1.00 96.62 98 SER A N 1
ATOM 777 C CA . SER A 1 98 ? -8.480 12.305 15.269 1.00 96.62 98 SER A CA 1
ATOM 778 C C . SER A 1 98 ? -8.146 12.572 13.810 1.00 96.62 98 SER A C 1
ATOM 780 O O . SER A 1 98 ? -8.000 13.724 13.405 1.00 96.62 98 SER A O 1
ATOM 782 N N . ILE A 1 99 ? -8.043 11.503 13.027 1.00 96.06 99 ILE A N 1
ATOM 783 C CA . ILE A 1 99 ? -7.768 11.561 11.590 1.00 96.06 99 ILE A CA 1
ATOM 784 C C . ILE A 1 99 ? -8.800 10.755 10.807 1.00 96.06 99 ILE A C 1
ATOM 786 O O . ILE A 1 99 ? -9.296 9.720 11.264 1.00 96.06 99 ILE A O 1
ATOM 790 N N . THR A 1 100 ? -9.116 11.239 9.611 1.00 96.38 100 THR A N 1
ATOM 791 C CA . THR A 1 100 ? -9.971 10.566 8.629 1.00 96.38 100 THR A CA 1
ATOM 792 C C . THR A 1 100 ? -9.120 9.797 7.617 1.00 96.38 100 THR A C 1
ATOM 794 O O . THR A 1 100 ? -7.890 9.861 7.650 1.00 96.38 100 THR A O 1
ATOM 797 N N . ARG A 1 101 ? -9.778 9.054 6.723 1.00 97.06 101 ARG A N 1
ATOM 798 C CA . ARG A 1 101 ? -9.155 8.161 5.741 1.00 97.06 101 ARG A CA 1
ATOM 799 C C . ARG A 1 101 ? -8.061 8.827 4.909 1.00 97.06 101 ARG A C 1
ATOM 801 O O . ARG A 1 101 ? -6.954 8.298 4.833 1.00 97.06 101 ARG A O 1
ATOM 808 N N . ASP A 1 102 ? -8.343 9.994 4.340 1.00 95.81 102 ASP A N 1
ATOM 809 C CA . ASP A 1 102 ? -7.399 10.697 3.464 1.00 95.81 102 ASP A CA 1
ATOM 810 C C . ASP A 1 102 ? -6.158 11.158 4.241 1.00 95.81 102 ASP A C 1
ATOM 812 O O . ASP A 1 102 ? -5.026 10.867 3.853 1.00 95.81 102 ASP A O 1
ATOM 816 N N . THR A 1 103 ? -6.351 11.773 5.413 1.00 94.88 103 THR A N 1
ATOM 817 C CA . THR A 1 103 ? -5.240 12.167 6.294 1.00 94.88 103 THR A CA 1
ATOM 818 C C . THR A 1 103 ? -4.433 10.961 6.770 1.00 94.88 103 THR A C 1
ATOM 820 O O . THR A 1 103 ? -3.207 11.029 6.861 1.00 94.88 103 THR A O 1
ATOM 823 N N . ALA A 1 104 ? -5.097 9.842 7.061 1.00 96.38 104 ALA A N 1
ATOM 824 C CA . ALA A 1 104 ? -4.427 8.611 7.444 1.00 96.38 104 ALA A CA 1
ATOM 825 C C . ALA A 1 104 ? -3.576 8.039 6.306 1.00 96.38 104 ALA A C 1
ATOM 827 O O . ALA A 1 104 ? -2.486 7.534 6.577 1.00 96.38 104 ALA A O 1
ATOM 828 N N . LEU A 1 105 ? -4.033 8.136 5.052 1.00 95.94 105 LEU A N 1
ATOM 829 C CA . LEU A 1 105 ? -3.250 7.701 3.899 1.00 95.94 105 LEU A CA 1
ATOM 830 C C . LEU A 1 105 ? -1.990 8.557 3.739 1.00 95.94 105 LEU A C 1
ATOM 832 O O . LEU A 1 105 ? -0.892 8.008 3.680 1.00 95.94 105 LEU A O 1
ATOM 836 N N . VAL A 1 106 ? -2.150 9.883 3.761 1.00 93.75 106 VAL A N 1
ATOM 837 C CA . VAL A 1 106 ? -1.058 10.870 3.679 1.00 93.75 106 VAL A CA 1
ATOM 838 C C . VAL A 1 106 ? 0.012 10.628 4.736 1.00 93.75 106 VAL A C 1
ATOM 840 O O . VAL A 1 106 ? 1.200 10.565 4.429 1.00 93.75 106 VAL A O 1
ATOM 843 N N . ARG A 1 107 ? -0.403 10.449 5.992 1.00 93.06 107 ARG A N 1
ATOM 844 C CA . ARG A 1 107 ? 0.524 10.228 7.111 1.00 93.06 107 ARG A CA 1
ATOM 845 C C . ARG A 1 107 ? 1.037 8.793 7.185 1.00 93.06 107 ARG A C 1
ATOM 847 O O . ARG A 1 107 ? 1.873 8.477 8.024 1.00 93.06 107 ARG A O 1
ATOM 854 N N . SER A 1 108 ? 0.571 7.918 6.292 1.00 93.75 108 SER A N 1
ATOM 855 C CA . SER A 1 108 ? 0.920 6.502 6.281 1.00 93.75 108 SER A CA 1
ATOM 856 C C . SER A 1 108 ? 0.513 5.789 7.586 1.00 93.75 108 SER A C 1
ATOM 858 O O . SER A 1 108 ? 1.159 4.828 8.007 1.00 93.75 108 SER A O 1
ATOM 860 N N . CYS A 1 109 ? -0.586 6.207 8.218 1.00 95.69 109 CYS A N 1
ATOM 861 C CA . CYS A 1 109 ? -1.064 5.657 9.486 1.00 95.69 109 CYS A CA 1
ATOM 862 C C . CYS A 1 109 ? -1.585 4.218 9.321 1.00 95.69 109 CYS A C 1
ATOM 864 O O . CYS A 1 109 ? -2.707 3.994 8.866 1.00 95.69 109 CYS A O 1
ATOM 866 N N . GLY A 1 110 ? -0.787 3.224 9.729 1.00 95.62 110 GLY A N 1
ATOM 867 C CA . GLY A 1 110 ? -1.164 1.802 9.677 1.00 95.62 110 GLY A CA 1
ATOM 868 C C . GLY A 1 110 ? -2.390 1.455 10.520 1.00 95.62 110 GLY A C 1
ATOM 869 O O . GLY A 1 110 ? -3.243 0.688 10.076 1.00 95.62 110 GLY A O 1
ATOM 870 N N . LEU A 1 111 ? -2.520 2.081 11.692 1.00 96.19 111 LEU A N 1
ATOM 871 C CA . LEU A 1 111 ? -3.601 1.814 12.644 1.00 96.19 111 LEU A CA 1
ATOM 872 C C . LEU A 1 111 ? -4.989 2.155 12.087 1.00 96.19 111 LEU A C 1
ATOM 874 O O . LEU A 1 111 ? -5.963 1.482 12.421 1.00 96.19 111 LEU A O 1
ATOM 878 N N . TYR A 1 112 ? -5.091 3.162 11.212 1.00 97.31 112 TYR A N 1
ATOM 879 C CA . TYR A 1 112 ? -6.356 3.507 10.561 1.00 97.31 112 TYR A CA 1
ATOM 880 C C . TYR A 1 112 ? -6.847 2.371 9.656 1.00 97.31 112 TYR A C 1
ATOM 882 O O . TYR A 1 112 ? -8.013 1.981 9.731 1.00 97.31 112 TYR A O 1
ATOM 890 N N . PHE A 1 113 ? -5.945 1.825 8.836 1.00 97.19 113 PHE A N 1
ATOM 891 C CA . PHE A 1 113 ? -6.252 0.828 7.808 1.00 97.19 113 PHE A CA 1
ATOM 892 C C . PHE A 1 113 ? -6.259 -0.614 8.324 1.00 97.19 113 PHE A C 1
ATOM 894 O O . PHE A 1 113 ? -6.514 -1.533 7.549 1.00 97.19 113 PHE A O 1
ATOM 901 N N . ALA A 1 114 ? -5.981 -0.839 9.612 1.00 95.56 114 ALA A N 1
ATOM 902 C CA . ALA A 1 114 ? -5.963 -2.173 10.199 1.00 95.56 114 ALA A CA 1
ATOM 903 C C . ALA A 1 114 ? -7.308 -2.895 9.950 1.00 95.56 114 ALA A C 1
ATOM 905 O O . ALA A 1 114 ? -8.345 -2.427 10.437 1.00 95.56 114 ALA A O 1
ATOM 906 N N . PRO A 1 115 ? -7.330 -4.042 9.241 1.00 94.56 115 PRO A N 1
ATOM 907 C CA . PRO A 1 115 ? -8.588 -4.683 8.858 1.00 94.56 115 PRO A CA 1
ATOM 908 C C . PRO A 1 115 ? -9.484 -5.055 10.042 1.00 94.56 115 PRO A C 1
ATOM 910 O O . PRO A 1 115 ? -10.706 -4.989 9.938 1.00 94.56 115 PRO A O 1
ATOM 913 N N . GLN A 1 116 ? -8.884 -5.390 11.189 1.00 93.44 116 GLN A N 1
ATOM 914 C CA . GLN A 1 116 ? -9.603 -5.699 12.427 1.00 93.44 116 GLN A CA 1
ATOM 915 C C . GLN A 1 116 ? -10.365 -4.482 12.960 1.00 93.44 116 GLN A C 1
ATOM 917 O O . GLN A 1 116 ? -11.511 -4.616 13.375 1.00 93.44 116 GLN A O 1
ATOM 922 N N . ARG A 1 117 ? -9.759 -3.288 12.913 1.00 95.19 117 ARG A N 1
ATOM 923 C CA . ARG A 1 117 ? -10.409 -2.033 13.320 1.00 95.19 117 ARG A CA 1
ATOM 924 C C . ARG A 1 117 ? -11.593 -1.712 12.411 1.00 95.19 117 ARG A C 1
ATOM 926 O O . ARG A 1 117 ? -12.634 -1.256 12.877 1.00 95.19 117 ARG A O 1
ATOM 933 N N . LEU A 1 118 ? -11.404 -1.923 11.114 1.00 96.38 118 LEU A N 1
ATOM 934 C CA . LEU A 1 118 ? -12.398 -1.653 10.079 1.00 96.38 118 LEU A CA 1
ATOM 935 C C . LEU A 1 118 ? -13.454 -2.762 9.957 1.00 96.38 118 LEU A C 1
ATOM 937 O O . LEU A 1 118 ? -14.374 -2.629 9.161 1.00 96.38 118 LEU A O 1
ATOM 941 N N . HIS A 1 119 ? -13.344 -3.837 10.747 1.00 95.44 119 HIS A N 1
ATOM 942 C CA . HIS A 1 119 ? -14.242 -4.995 10.717 1.00 95.44 119 HIS A CA 1
ATOM 943 C C . HIS A 1 119 ? -14.391 -5.610 9.310 1.00 95.44 119 HIS A C 1
ATOM 945 O O . HIS A 1 119 ? -15.464 -6.078 8.932 1.00 95.44 119 HIS A O 1
ATOM 951 N N . ILE A 1 120 ? -13.306 -5.622 8.527 1.00 95.69 120 ILE A N 1
ATOM 952 C CA . ILE A 1 120 ? -13.315 -6.173 7.167 1.00 95.69 120 ILE A CA 1
ATOM 953 C C . ILE A 1 120 ? -13.389 -7.700 7.249 1.00 95.69 120 ILE A C 1
ATOM 955 O O . ILE A 1 120 ? -12.467 -8.358 7.733 1.00 95.69 120 ILE A O 1
ATOM 959 N N . GLY A 1 121 ? -14.485 -8.275 6.751 1.00 95.88 121 GLY A N 1
ATOM 960 C CA . GLY A 1 121 ? -14.641 -9.724 6.638 1.00 95.88 121 GLY A CA 1
ATOM 961 C C . GLY A 1 121 ? -13.756 -10.308 5.533 1.00 95.88 121 GLY A C 1
ATOM 962 O O . GLY A 1 121 ? -13.695 -9.771 4.427 1.00 95.88 121 GLY A O 1
ATOM 963 N N . ALA A 1 122 ? -13.099 -11.438 5.805 1.00 95.94 122 ALA A N 1
ATOM 964 C CA . ALA A 1 122 ? -12.225 -12.096 4.831 1.00 95.94 122 ALA A CA 1
ATOM 965 C C . ALA A 1 122 ? -12.974 -12.520 3.552 1.00 95.94 122 ALA A C 1
ATOM 967 O O . ALA A 1 122 ? -12.430 -12.380 2.459 1.00 95.94 122 ALA A O 1
ATOM 968 N N . ASP A 1 123 ? -14.226 -12.971 3.678 1.00 96.25 123 ASP A N 1
ATOM 969 C CA . ASP A 1 123 ? -15.035 -13.421 2.539 1.00 96.25 123 ASP A CA 1
ATOM 970 C C . ASP A 1 123 ? -15.396 -12.264 1.602 1.00 96.25 123 ASP A C 1
ATOM 972 O O . ASP A 1 123 ? -15.187 -12.356 0.393 1.00 96.25 123 ASP A O 1
ATOM 976 N N . VAL A 1 124 ? -15.886 -11.149 2.158 1.00 96.44 124 VAL A N 1
ATOM 977 C CA . VAL A 1 124 ? -16.260 -9.964 1.365 1.00 96.44 124 VAL A CA 1
ATOM 978 C C . VAL A 1 124 ? -15.039 -9.324 0.708 1.00 96.44 124 VAL A C 1
ATOM 980 O O . VAL A 1 124 ? -15.108 -8.907 -0.447 1.00 96.44 124 VAL A O 1
ATOM 983 N N . TRP A 1 125 ? -13.903 -9.309 1.409 1.00 97.81 125 TRP A N 1
ATOM 984 C CA . TRP A 1 125 ? -12.625 -8.866 0.860 1.00 97.81 125 TRP A CA 1
ATOM 985 C C . TRP A 1 125 ? -12.179 -9.751 -0.307 1.00 97.81 125 TRP A C 1
ATOM 987 O O . TRP A 1 125 ? -11.894 -9.253 -1.398 1.00 97.81 125 TRP A O 1
ATOM 997 N N . GLY A 1 126 ? -12.156 -11.070 -0.100 1.00 97.62 126 GLY A N 1
ATOM 998 C CA . GLY A 1 126 ? -11.728 -12.026 -1.114 1.00 97.62 126 GLY A CA 1
ATOM 999 C C . GLY A 1 126 ? -12.596 -11.973 -2.363 1.00 97.62 126 GLY A C 1
ATOM 1000 O O . GLY A 1 126 ? -12.063 -11.869 -3.466 1.00 97.62 126 GLY A O 1
ATOM 1001 N N . GLN A 1 127 ? -13.921 -11.951 -2.202 1.00 97.62 127 GLN A N 1
ATOM 1002 C CA . GLN A 1 127 ? -14.859 -11.831 -3.321 1.00 97.62 127 GLN A CA 1
ATOM 1003 C C . GLN A 1 127 ? -14.631 -10.546 -4.123 1.00 97.62 127 GLN A C 1
ATOM 1005 O O . GLN A 1 127 ? -14.558 -10.596 -5.352 1.00 97.62 127 GLN A O 1
ATOM 1010 N N . TYR A 1 128 ? -14.472 -9.408 -3.441 1.00 97.62 128 TYR A N 1
ATOM 1011 C CA . TYR A 1 128 ? -14.240 -8.115 -4.084 1.00 97.62 128 TYR A CA 1
ATOM 1012 C C . TYR A 1 128 ? -13.003 -8.127 -4.995 1.00 97.62 128 TYR A C 1
ATOM 1014 O O . TYR A 1 128 ? -13.064 -7.672 -6.143 1.00 97.62 128 TYR A O 1
ATOM 1022 N N . TRP A 1 129 ? -11.887 -8.672 -4.505 1.00 97.56 129 TRP A N 1
ATOM 1023 C CA . TRP A 1 129 ? -10.622 -8.706 -5.241 1.00 97.56 129 TRP A CA 1
ATOM 1024 C C . TRP A 1 129 ? -10.579 -9.813 -6.300 1.00 97.56 129 TRP A C 1
ATOM 1026 O O . TRP A 1 129 ? -10.043 -9.597 -7.385 1.00 97.56 129 TRP A O 1
ATOM 1036 N N . GLN A 1 130 ? -11.203 -10.966 -6.051 1.00 96.19 130 GLN A N 1
ATOM 1037 C CA . GLN A 1 130 ? -11.316 -12.045 -7.040 1.00 96.19 130 GLN A CA 1
ATOM 1038 C C . GLN A 1 130 ? -12.129 -11.625 -8.268 1.00 96.19 130 GLN A C 1
ATOM 1040 O O . GLN A 1 130 ? -11.728 -11.921 -9.391 1.00 96.19 130 GLN A O 1
ATOM 1045 N N . GLN A 1 131 ? -13.229 -10.886 -8.080 1.00 96.38 131 GLN A N 1
ATOM 1046 C CA . GLN A 1 131 ? -14.020 -10.336 -9.192 1.00 96.38 131 GLN A CA 1
ATOM 1047 C C . GLN A 1 131 ? -13.198 -9.404 -10.093 1.00 96.38 131 GLN A C 1
ATOM 1049 O O . GLN A 1 131 ? -13.476 -9.287 -11.284 1.00 96.38 131 GLN A O 1
ATOM 1054 N N . ARG A 1 132 ? -12.157 -8.779 -9.533 1.00 95.31 132 ARG A N 1
ATOM 1055 C CA . ARG A 1 132 ? -11.210 -7.898 -10.229 1.00 95.31 132 ARG A CA 1
ATOM 1056 C C . ARG A 1 132 ? -9.964 -8.634 -10.726 1.00 95.31 132 ARG A C 1
ATOM 1058 O O . ARG A 1 132 ? -9.015 -7.988 -11.148 1.00 95.31 132 ARG A O 1
ATOM 1065 N N . GLN A 1 133 ? -9.956 -9.969 -10.668 1.00 95.75 133 GLN A N 1
ATOM 1066 C CA . GLN A 1 133 ? -8.829 -10.811 -11.087 1.00 95.75 133 GLN A CA 1
ATOM 1067 C C . GLN A 1 133 ? -7.519 -10.465 -10.358 1.00 95.75 133 GLN A C 1
ATOM 1069 O O . GLN A 1 133 ? -6.426 -10.614 -10.901 1.00 95.75 133 GLN A O 1
ATOM 1074 N N . ALA A 1 134 ? -7.624 -9.999 -9.111 1.00 96.12 134 ALA A N 1
ATOM 1075 C CA . ALA A 1 134 ? -6.471 -9.651 -8.302 1.00 96.12 134 ALA A CA 1
ATOM 1076 C C . ALA A 1 134 ? -5.607 -10.883 -7.981 1.00 96.12 134 ALA A C 1
ATOM 1078 O O . ALA A 1 134 ? -6.124 -12.000 -7.848 1.00 96.12 134 ALA A O 1
ATOM 1079 N N . PRO A 1 135 ? -4.293 -10.695 -7.777 1.00 96.38 135 PRO A N 1
ATOM 1080 C CA . PRO A 1 135 ? -3.412 -11.780 -7.375 1.00 96.38 135 PRO A CA 1
ATOM 1081 C C . PRO A 1 135 ? -3.791 -12.333 -5.993 1.00 96.38 135 PRO A C 1
ATOM 1083 O O . PRO A 1 135 ? -4.322 -11.629 -5.133 1.00 96.38 135 PRO A O 1
ATOM 1086 N N . ALA A 1 136 ? -3.459 -13.603 -5.749 1.00 95.19 136 ALA A N 1
ATOM 1087 C CA . ALA A 1 136 ? -3.842 -14.312 -4.524 1.00 95.19 136 ALA A CA 1
ATOM 1088 C C . ALA A 1 136 ? -3.365 -13.620 -3.231 1.00 95.19 136 ALA A C 1
ATOM 1090 O O . ALA A 1 136 ? -4.077 -13.641 -2.228 1.00 95.19 136 ALA A O 1
ATOM 1091 N N . TRP A 1 137 ? -2.195 -12.970 -3.263 1.00 96.19 137 TRP A N 1
ATOM 1092 C CA . TRP A 1 137 ? -1.662 -12.233 -2.113 1.00 96.19 137 TRP A CA 1
ATOM 1093 C C . TRP A 1 137 ? -2.519 -11.016 -1.733 1.00 96.19 137 TRP A C 1
ATOM 1095 O O . TRP A 1 137 ? -2.515 -10.618 -0.570 1.00 96.19 137 TRP A O 1
ATOM 1105 N N . LEU A 1 138 ? -3.254 -10.444 -2.693 1.00 97.50 138 LEU A N 1
ATOM 1106 C CA . LEU A 1 138 ? -4.165 -9.322 -2.480 1.00 97.50 138 LEU A CA 1
ATOM 1107 C C . LEU A 1 138 ? -5.558 -9.818 -2.089 1.00 97.50 138 LEU A C 1
ATOM 1109 O O . LEU A 1 138 ? -6.172 -9.283 -1.171 1.00 97.50 138 LEU A O 1
ATOM 1113 N N . ALA A 1 139 ? -6.040 -10.883 -2.734 1.00 96.88 139 ALA A N 1
ATOM 1114 C CA . ALA A 1 139 ? -7.350 -11.458 -2.440 1.00 96.88 139 ALA A CA 1
ATOM 1115 C C . ALA A 1 139 ? -7.453 -12.069 -1.030 1.00 96.88 139 ALA A C 1
ATOM 1117 O O . ALA A 1 139 ? -8.553 -12.209 -0.502 1.00 96.88 139 ALA A O 1
ATOM 1118 N N . SER A 1 140 ? -6.333 -12.414 -0.391 1.00 95.44 140 SER A N 1
ATOM 1119 C CA . SER A 1 140 ? -6.328 -12.910 0.984 1.00 95.44 140 SER A CA 1
ATOM 1120 C C . SER A 1 140 ? -5.966 -11.813 1.987 1.00 95.44 140 SER A C 1
ATOM 1122 O O . SER A 1 140 ? -4.852 -11.292 2.007 1.00 95.44 140 SER A O 1
ATOM 1124 N N . LEU A 1 141 ? -6.889 -11.511 2.902 1.00 94.38 141 LEU A N 1
ATOM 1125 C CA . LEU A 1 141 ? -6.668 -10.511 3.952 1.00 94.38 141 LEU A CA 1
ATOM 1126 C C . LEU A 1 141 ? -5.549 -10.921 4.930 1.00 94.38 141 LEU A C 1
ATOM 1128 O O . LEU A 1 141 ? -4.889 -10.074 5.524 1.00 94.38 141 LEU A O 1
ATOM 1132 N N . THR A 1 142 ? -5.289 -12.223 5.083 1.00 92.94 142 THR A N 1
ATOM 1133 C CA . THR A 1 142 ? -4.231 -12.734 5.974 1.00 92.94 142 THR A CA 1
ATOM 1134 C C . THR A 1 142 ? -2.824 -12.482 5.436 1.00 92.94 142 THR A C 1
ATOM 1136 O O . THR A 1 142 ? -1.874 -12.444 6.225 1.00 92.94 142 THR A O 1
ATOM 1139 N N . THR A 1 143 ? -2.696 -12.290 4.121 1.00 94.25 143 THR A N 1
ATOM 1140 C CA . THR A 1 143 ? -1.442 -11.976 3.428 1.00 94.25 143 THR A CA 1
ATOM 1141 C C . THR A 1 143 ? -1.309 -10.488 3.116 1.00 94.25 143 THR A C 1
ATOM 1143 O O . THR A 1 143 ? -0.281 -10.075 2.596 1.00 94.25 143 THR A O 1
ATOM 1146 N N . LEU A 1 144 ? -2.291 -9.649 3.445 1.00 95.75 144 LEU A N 1
ATOM 1147 C CA . LEU A 1 144 ? -2.204 -8.207 3.230 1.00 95.75 144 LEU A CA 1
ATOM 1148 C C . LEU A 1 144 ? -1.488 -7.532 4.409 1.00 95.75 144 LEU A C 1
ATOM 1150 O O . LEU A 1 144 ? -2.122 -6.979 5.306 1.00 95.75 144 LEU A O 1
ATOM 1154 N N . LYS A 1 145 ? -0.157 -7.627 4.434 1.00 95.12 145 LYS A N 1
ATOM 1155 C CA . LYS A 1 145 ? 0.688 -7.113 5.522 1.00 95.12 145 LYS A CA 1
ATOM 1156 C C . LYS A 1 145 ? 1.997 -6.528 4.981 1.00 95.12 145 LYS A C 1
ATOM 1158 O O . LYS A 1 145 ? 2.402 -6.910 3.881 1.00 95.12 145 LYS A O 1
ATOM 1163 N N . PRO A 1 146 ? 2.673 -5.626 5.717 1.00 96.12 146 PRO A N 1
ATOM 1164 C CA . PRO A 1 146 ? 3.912 -4.996 5.257 1.00 96.12 146 PRO A CA 1
ATOM 1165 C C . PRO A 1 146 ? 5.006 -5.980 4.831 1.00 96.12 146 PRO A C 1
ATOM 1167 O O . PRO A 1 146 ? 5.766 -5.695 3.908 1.00 96.12 146 PRO A O 1
ATOM 1170 N N . GLU A 1 147 ? 5.087 -7.132 5.491 1.00 97.19 147 GLU A N 1
ATOM 1171 C CA . GLU A 1 147 ? 6.174 -8.105 5.353 1.00 97.19 147 GLU A CA 1
ATOM 1172 C C . GLU A 1 147 ? 5.932 -9.089 4.204 1.00 97.19 147 GLU A C 1
ATOM 1174 O O . GLU A 1 147 ? 6.824 -9.858 3.845 1.00 97.19 147 GLU A O 1
ATOM 1179 N N . THR A 1 148 ? 4.731 -9.082 3.620 1.00 97.62 148 THR A N 1
ATOM 1180 C CA . THR A 1 148 ? 4.379 -9.975 2.520 1.00 97.62 148 THR A CA 1
ATOM 1181 C C . THR A 1 148 ? 5.267 -9.687 1.324 1.00 97.62 148 THR A C 1
ATOM 1183 O O . THR A 1 148 ? 5.202 -8.611 0.729 1.00 97.62 148 THR A O 1
ATOM 1186 N N . SER A 1 149 ? 6.091 -10.670 0.970 1.00 97.88 149 SER A N 1
ATOM 1187 C CA . SER A 1 149 ? 6.941 -10.611 -0.211 1.00 97.88 149 SER A CA 1
ATOM 1188 C C . SER A 1 149 ? 6.121 -10.927 -1.457 1.00 97.88 149 SER A C 1
ATOM 1190 O O . SER A 1 149 ? 5.476 -11.974 -1.538 1.00 97.88 149 SER A O 1
ATOM 1192 N N . VAL A 1 150 ? 6.147 -10.019 -2.427 1.00 97.75 150 VAL A N 1
ATOM 1193 C CA . VAL A 1 150 ? 5.445 -10.142 -3.710 1.00 97.75 150 VAL A CA 1
ATOM 1194 C C . VAL A 1 150 ? 6.420 -9.901 -4.854 1.00 97.75 150 VAL A C 1
ATOM 1196 O O . VAL A 1 150 ? 7.436 -9.225 -4.677 1.00 97.75 150 VAL A O 1
ATOM 1199 N N . THR A 1 151 ? 6.131 -10.432 -6.043 1.00 97.81 151 THR A N 1
ATOM 1200 C CA . THR A 1 151 ? 6.917 -10.062 -7.226 1.00 97.81 151 THR A CA 1
ATOM 1201 C C . THR A 1 151 ? 6.646 -8.603 -7.576 1.00 97.81 151 THR A C 1
ATOM 1203 O O . THR A 1 151 ? 5.502 -8.142 -7.537 1.00 97.81 151 THR A O 1
ATOM 1206 N N . VAL A 1 152 ? 7.695 -7.867 -7.942 1.00 97.38 152 VAL A N 1
ATOM 1207 C CA . VAL A 1 152 ? 7.576 -6.450 -8.318 1.00 97.38 152 VAL A CA 1
ATOM 1208 C C . VAL A 1 152 ? 6.640 -6.291 -9.516 1.00 97.38 152 VAL A C 1
ATOM 1210 O O . VAL A 1 152 ? 5.825 -5.377 -9.540 1.00 97.38 152 VAL A O 1
ATOM 1213 N N . LYS A 1 153 ? 6.676 -7.233 -10.462 1.00 96.31 153 LYS A N 1
ATOM 1214 C CA . LYS A 1 153 ? 5.752 -7.276 -11.599 1.00 96.31 153 LYS A CA 1
ATOM 1215 C C . LYS A 1 153 ? 4.288 -7.377 -11.164 1.00 96.31 153 LYS A C 1
ATOM 1217 O O . LYS A 1 153 ? 3.483 -6.542 -11.560 1.00 96.31 153 LYS A O 1
ATOM 1222 N N . SER A 1 154 ? 3.959 -8.332 -10.284 1.00 96.69 154 SER A N 1
ATOM 1223 C CA . SER A 1 154 ? 2.590 -8.479 -9.773 1.00 96.69 154 SER A CA 1
ATOM 1224 C C . SER A 1 154 ? 2.127 -7.248 -8.997 1.00 96.69 154 SER A C 1
ATOM 1226 O O . SER A 1 154 ? 0.938 -6.940 -9.035 1.00 96.69 154 SER A O 1
ATOM 1228 N N . LEU A 1 155 ? 3.039 -6.566 -8.299 1.00 97.31 155 LEU A N 1
ATOM 1229 C CA . LEU A 1 155 ? 2.748 -5.322 -7.595 1.00 97.31 155 LEU A CA 1
ATOM 1230 C C . LEU A 1 155 ? 2.457 -4.168 -8.569 1.00 97.31 155 LEU A C 1
ATOM 1232 O O . LEU A 1 155 ? 1.504 -3.422 -8.364 1.00 97.31 155 LEU A O 1
ATOM 1236 N N . LEU A 1 156 ? 3.245 -4.021 -9.638 1.00 96.06 156 LEU A N 1
ATOM 1237 C CA . LEU A 1 156 ? 2.981 -3.019 -10.676 1.00 96.06 156 LEU A CA 1
ATOM 1238 C C . LEU A 1 156 ? 1.645 -3.291 -11.387 1.00 96.06 156 LEU A C 1
ATOM 1240 O O . LEU A 1 156 ? 0.883 -2.356 -11.628 1.00 96.06 156 LEU A O 1
ATOM 1244 N N . ASP A 1 157 ? 1.327 -4.561 -11.662 1.00 95.31 157 ASP A N 1
ATOM 1245 C CA . ASP A 1 157 ? 0.047 -4.979 -12.249 1.00 95.31 157 ASP A CA 1
ATOM 1246 C C . ASP A 1 157 ? -1.153 -4.601 -11.377 1.00 95.31 157 ASP A C 1
ATOM 1248 O O . ASP A 1 157 ? -2.124 -4.017 -11.871 1.00 95.31 157 ASP A O 1
ATOM 1252 N N . SER A 1 158 ? -1.080 -4.874 -10.073 1.00 96.12 158 SER A N 1
ATOM 1253 C CA . SER A 1 158 ? -2.163 -4.537 -9.148 1.00 96.12 158 SER A CA 1
ATOM 1254 C C . SER A 1 158 ? -2.292 -3.032 -8.909 1.00 96.12 158 SER A C 1
ATOM 1256 O O . SER A 1 158 ? -3.405 -2.536 -8.772 1.00 96.12 158 SER A O 1
ATOM 1258 N N . LEU A 1 159 ? -1.185 -2.280 -8.894 1.00 95.19 159 LEU A N 1
ATOM 1259 C CA . LEU A 1 159 ? -1.223 -0.818 -8.757 1.00 95.19 159 LEU A CA 1
ATOM 1260 C C . LEU A 1 159 ? -1.812 -0.131 -9.994 1.00 95.19 159 LEU A C 1
ATOM 1262 O O . LEU A 1 159 ? -2.535 0.856 -9.860 1.00 95.19 159 LEU A O 1
ATOM 1266 N N . ALA A 1 160 ? -1.536 -0.650 -11.193 1.00 93.31 160 ALA A N 1
ATOM 1267 C CA . ALA A 1 160 ? -2.065 -0.097 -12.440 1.00 93.31 160 ALA A CA 1
ATOM 1268 C C . ALA A 1 160 ? -3.585 -0.267 -12.583 1.00 93.31 160 ALA A C 1
ATOM 1270 O O . ALA A 1 160 ? -4.218 0.486 -13.315 1.00 93.31 160 ALA A O 1
ATOM 1271 N N . THR A 1 161 ? -4.162 -1.243 -11.883 1.00 93.44 161 THR A N 1
ATOM 1272 C CA . THR A 1 161 ? -5.598 -1.562 -11.900 1.00 93.44 161 THR A CA 1
ATOM 1273 C C . THR A 1 161 ? -6.288 -1.228 -10.576 1.00 93.44 161 THR A C 1
ATOM 1275 O O . THR A 1 161 ? -7.409 -1.669 -10.324 1.00 93.44 161 THR A O 1
ATOM 1278 N N . LEU A 1 162 ? -5.624 -0.443 -9.720 1.00 95.75 162 LEU A N 1
ATOM 1279 C CA . LEU A 1 162 ? -6.116 -0.103 -8.392 1.00 95.75 162 LEU A CA 1
ATOM 1280 C C . LEU A 1 162 ? -7.456 0.659 -8.484 1.00 95.75 162 LEU A C 1
ATOM 1282 O O . LEU A 1 162 ? -7.527 1.702 -9.140 1.00 95.75 162 LEU A O 1
ATOM 1286 N N . PRO A 1 163 ? -8.517 0.194 -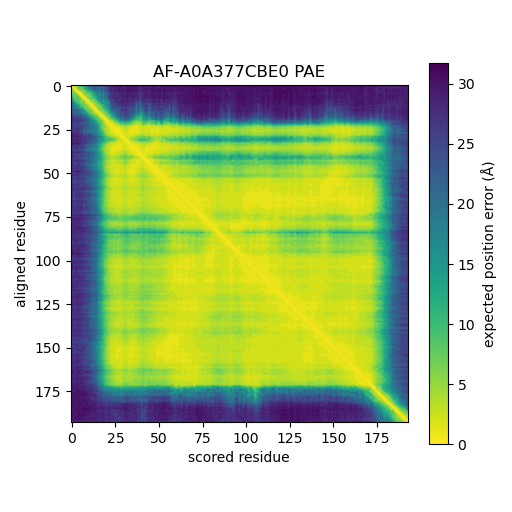7.803 1.00 94.69 163 PRO A N 1
ATOM 1287 C CA . PRO A 1 163 ? -9.758 0.952 -7.679 1.00 94.69 163 PRO A CA 1
ATOM 1288 C C . PRO A 1 163 ? -9.511 2.303 -7.000 1.00 94.69 163 PRO A C 1
ATOM 1290 O O . PRO A 1 163 ? -8.606 2.434 -6.178 1.00 94.69 163 PRO A O 1
ATOM 1293 N N . ALA A 1 164 ? -10.294 3.322 -7.356 1.00 92.31 164 ALA A N 1
ATOM 1294 C CA . ALA A 1 164 ? -10.137 4.680 -6.830 1.00 92.31 164 ALA A CA 1
ATOM 1295 C C . ALA A 1 164 ? -8.718 5.288 -6.968 1.00 92.31 164 ALA A C 1
ATOM 1297 O O . ALA A 1 164 ? -8.349 6.190 -6.213 1.00 92.31 164 ALA A O 1
ATOM 1298 N N . GLN A 1 165 ? -7.928 4.843 -7.957 1.00 92.38 165 GLN A N 1
ATOM 1299 C CA . GLN A 1 165 ? -6.562 5.329 -8.186 1.00 92.38 165 GLN A CA 1
ATOM 1300 C C . GLN A 1 165 ? -6.486 6.859 -8.290 1.00 92.38 165 GLN A C 1
ATOM 1302 O O . GLN A 1 165 ? -5.609 7.452 -7.672 1.00 92.38 165 GLN A O 1
ATOM 1307 N N . ASN A 1 166 ? -7.415 7.499 -9.008 1.00 91.69 166 ASN A N 1
ATOM 1308 C CA . ASN A 1 166 ? -7.434 8.959 -9.152 1.00 91.69 166 ASN A CA 1
ATOM 1309 C C . ASN A 1 166 ? -7.546 9.666 -7.797 1.00 91.69 166 ASN A C 1
ATOM 1311 O O . ASN A 1 166 ? -6.818 10.621 -7.543 1.00 91.69 166 ASN A O 1
ATOM 1315 N N . LYS A 1 167 ? -8.416 9.169 -6.909 1.00 93.12 167 LYS A N 1
ATOM 1316 C CA . LYS A 1 167 ? -8.605 9.763 -5.586 1.00 93.12 167 LYS A CA 1
ATOM 1317 C C . LYS A 1 167 ? -7.388 9.530 -4.691 1.00 93.12 167 LYS A C 1
ATOM 1319 O O . LYS A 1 167 ? -6.922 10.457 -4.039 1.00 93.12 167 LYS A O 1
ATOM 1324 N N . ALA A 1 168 ? -6.825 8.321 -4.712 1.00 91.88 168 ALA A N 1
ATOM 1325 C CA . ALA A 1 168 ? -5.591 8.026 -3.987 1.00 91.88 168 ALA A CA 1
ATOM 1326 C C . ALA A 1 168 ? -4.417 8.899 -4.474 1.00 91.88 168 ALA A C 1
ATOM 1328 O O . ALA A 1 168 ? -3.639 9.386 -3.659 1.00 91.88 168 ALA A O 1
ATOM 1329 N N . GLN A 1 169 ? -4.298 9.125 -5.787 1.00 90.12 169 GLN A N 1
ATOM 1330 C CA . GLN A 1 169 ? -3.291 10.017 -6.364 1.00 90.12 169 GLN A CA 1
ATOM 1331 C C . GLN A 1 169 ? -3.500 11.465 -5.927 1.00 90.12 169 GLN A C 1
ATOM 1333 O O . GLN A 1 169 ? -2.546 12.075 -5.467 1.00 90.12 169 GLN A O 1
ATOM 1338 N N . GLU A 1 170 ? -4.719 11.996 -6.026 1.00 90.31 170 GLU A N 1
ATOM 1339 C CA . GLU A 1 170 ? -5.068 13.348 -5.568 1.00 90.31 170 GLU A CA 1
ATOM 1340 C C . GLU A 1 170 ? -4.615 13.573 -4.118 1.00 90.31 170 GL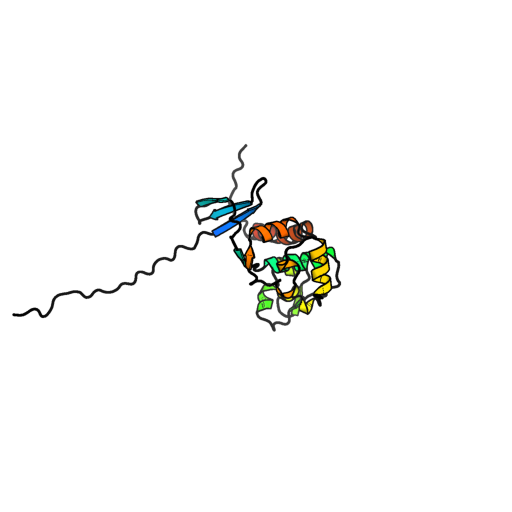U A C 1
ATOM 1342 O O . GLU A 1 170 ? -3.810 14.460 -3.846 1.00 90.31 170 GLU A O 1
ATOM 1347 N N . VAL A 1 171 ? -5.032 12.683 -3.213 1.00 89.44 171 VAL A N 1
ATOM 1348 C CA . VAL A 1 171 ? -4.712 12.763 -1.780 1.00 89.44 171 VAL A CA 1
ATOM 1349 C C . VAL A 1 171 ? -3.204 12.691 -1.515 1.00 89.44 171 VAL A C 1
ATOM 1351 O O . VAL A 1 171 ? -2.698 13.365 -0.621 1.00 89.44 171 VAL A O 1
ATOM 1354 N N . LEU A 1 172 ? -2.463 11.879 -2.272 1.00 87.38 172 LEU A N 1
ATOM 1355 C CA . LEU A 1 172 ? -1.014 11.734 -2.099 1.00 87.38 172 LEU A CA 1
ATOM 1356 C C . LEU A 1 172 ? -0.206 12.861 -2.758 1.00 87.38 172 LEU A C 1
ATOM 1358 O O . LEU A 1 172 ? 0.887 13.178 -2.287 1.00 87.38 172 LEU A O 1
ATOM 1362 N N . LEU A 1 173 ? -0.715 13.465 -3.833 1.00 81.50 173 LEU A N 1
ATOM 1363 C CA . LEU A 1 173 ? -0.054 14.558 -4.549 1.00 81.50 173 LEU A CA 1
ATOM 1364 C C . LEU A 1 173 ? -0.080 15.866 -3.755 1.00 81.50 173 LEU A C 1
ATOM 1366 O O . LEU A 1 173 ? 0.903 16.609 -3.799 1.00 81.50 173 LEU A O 1
ATOM 1370 N N . ASP A 1 174 ? -1.141 16.116 -2.986 1.00 65.75 174 ASP A N 1
ATOM 1371 C CA . ASP A 1 174 ? -1.253 17.308 -2.136 1.00 65.75 174 ASP A CA 1
ATOM 1372 C C . ASP A 1 174 ? -0.078 17.430 -1.145 1.00 65.75 174 ASP A C 1
ATOM 1374 O O . ASP A 1 174 ? 0.434 18.522 -0.900 1.00 65.75 174 ASP A O 1
ATOM 1378 N N . VAL A 1 175 ? 0.443 16.300 -0.659 1.00 60.16 175 VAL A N 1
ATOM 1379 C CA . VAL A 1 175 ? 1.605 16.244 0.248 1.00 60.16 175 VAL A CA 1
ATOM 1380 C C . VAL A 1 175 ? 2.892 16.682 -0.444 1.00 60.16 175 VAL A C 1
ATOM 1382 O O . VAL A 1 175 ? 3.682 17.442 0.114 1.00 60.16 175 VAL A O 1
ATOM 1385 N N . VAL A 1 176 ? 3.113 16.210 -1.674 1.00 58.66 176 VAL A N 1
ATOM 1386 C CA . VAL A 1 176 ? 4.336 16.499 -2.438 1.00 58.66 176 VAL A CA 1
ATOM 1387 C C . VAL A 1 176 ? 4.429 17.992 -2.755 1.00 58.66 176 VAL A C 1
ATOM 1389 O O . VAL A 1 176 ? 5.520 18.563 -2.752 1.00 58.66 176 VAL A O 1
ATOM 1392 N N . LEU A 1 177 ? 3.290 18.640 -3.000 1.00 57.44 177 LEU A N 1
ATOM 1393 C CA . LEU A 1 177 ? 3.237 20.060 -3.336 1.00 57.44 177 LEU A CA 1
ATOM 1394 C C . LEU A 1 177 ? 3.382 20.972 -2.113 1.00 57.44 177 LEU A C 1
ATOM 1396 O O . LEU A 1 177 ? 3.972 22.047 -2.238 1.00 57.44 177 LEU A O 1
ATOM 1400 N N . ASP A 1 178 ? 2.898 20.567 -0.940 1.00 54.66 178 ASP A N 1
ATOM 1401 C CA . ASP A 1 178 ? 3.068 21.356 0.283 1.00 54.66 178 ASP A CA 1
ATOM 1402 C C . ASP A 1 178 ? 4.483 21.235 0.875 1.00 54.66 178 ASP A C 1
ATOM 1404 O O . ASP A 1 178 ? 5.033 22.239 1.334 1.00 54.66 178 ASP A O 1
ATOM 1408 N N . GLU A 1 179 ? 5.146 20.081 0.742 1.00 50.41 179 GLU A N 1
ATOM 1409 C CA . GLU A 1 179 ? 6.582 19.957 1.043 1.00 50.41 179 GLU A CA 1
ATOM 1410 C C . GLU A 1 179 ? 7.455 20.725 0.029 1.00 50.41 179 GLU A C 1
ATOM 1412 O O . GLU A 1 179 ? 8.437 21.370 0.391 1.00 50.41 179 GLU A O 1
ATOM 1417 N N . ALA A 1 180 ? 7.082 20.768 -1.256 1.00 48.69 180 ALA A N 1
ATOM 1418 C CA . ALA A 1 180 ? 7.794 21.597 -2.236 1.00 48.69 180 ALA A CA 1
ATOM 1419 C C . ALA A 1 180 ? 7.667 23.109 -1.947 1.00 48.69 180 ALA A C 1
ATOM 1421 O O . ALA A 1 180 ? 8.587 23.877 -2.243 1.00 48.69 180 ALA A O 1
ATOM 1422 N N . LYS A 1 181 ? 6.556 23.548 -1.340 1.00 40.81 181 LYS A N 1
ATOM 1423 C CA . LYS A 1 181 ? 6.388 24.928 -0.851 1.00 40.81 181 LYS A CA 1
ATOM 1424 C C . LYS A 1 181 ? 7.186 25.199 0.426 1.00 40.81 181 LYS A C 1
ATOM 1426 O O . LYS A 1 181 ? 7.660 26.318 0.595 1.00 40.81 181 LYS A O 1
ATOM 1431 N N . SER A 1 182 ? 7.361 24.214 1.312 1.00 39.59 182 SER A N 1
ATOM 1432 C CA . SER A 1 182 ? 8.186 24.364 2.524 1.00 39.59 182 SER A CA 1
ATOM 1433 C C . SER A 1 182 ? 9.691 24.425 2.198 1.00 39.59 182 SER A C 1
ATOM 1435 O O . SER A 1 182 ? 10.458 25.075 2.911 1.00 39.59 182 SER A O 1
ATOM 1437 N N . VAL A 1 183 ? 10.102 23.837 1.067 1.00 41.81 183 VAL A N 1
ATOM 1438 C CA . VAL A 1 183 ? 11.492 23.778 0.575 1.00 41.81 183 VAL A CA 1
ATOM 1439 C C . VAL A 1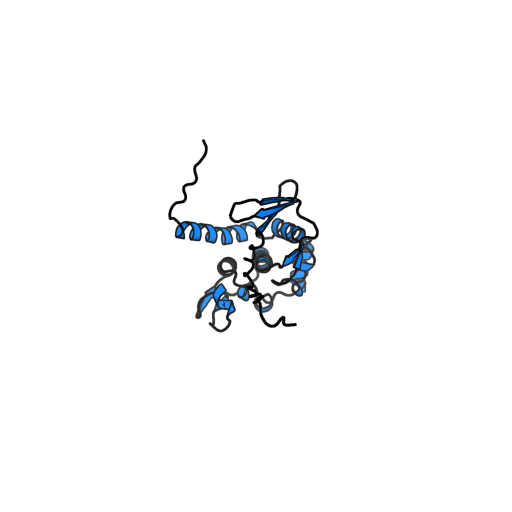 183 ? 11.793 24.839 -0.502 1.00 41.81 183 VAL A C 1
ATOM 1441 O O . VAL A 1 183 ? 12.822 24.773 -1.168 1.00 41.81 183 VAL A O 1
ATOM 1444 N N . SER A 1 184 ? 10.967 25.882 -0.674 1.00 39.28 184 SER A N 1
ATOM 1445 C CA . SER A 1 184 ? 11.250 26.961 -1.637 1.00 39.28 184 SER A CA 1
ATOM 1446 C C . SER A 1 184 ? 12.397 27.889 -1.179 1.00 39.28 184 SER A C 1
ATOM 1448 O O . SER A 1 184 ? 12.192 29.050 -0.830 1.00 39.28 184 SER A O 1
ATOM 1450 N N . HIS A 1 185 ? 13.626 27.372 -1.187 1.00 31.73 185 HIS A N 1
ATOM 1451 C CA . HIS A 1 185 ? 14.849 28.096 -1.533 1.00 31.73 185 HIS A CA 1
ATOM 1452 C C . HIS A 1 185 ? 15.355 27.501 -2.863 1.00 31.73 185 HIS A C 1
ATOM 1454 O O . HIS A 1 185 ? 15.305 26.287 -3.054 1.00 31.73 185 HIS A O 1
ATOM 1460 N N . PRO A 1 186 ? 15.753 28.328 -3.840 1.00 40.78 186 PRO A N 1
ATOM 1461 C CA . PRO A 1 186 ? 15.524 28.026 -5.248 1.00 40.78 186 PRO A CA 1
ATOM 1462 C C . PRO A 1 186 ? 16.585 27.088 -5.833 1.00 40.78 186 PRO A C 1
ATOM 1464 O O . PRO A 1 186 ? 17.765 27.426 -5.879 1.00 40.78 186 PRO A O 1
ATOM 1467 N N . CYS A 1 187 ? 16.151 25.961 -6.394 1.00 34.09 187 CYS A N 1
ATOM 1468 C CA . CYS A 1 187 ? 16.848 25.337 -7.517 1.00 34.09 187 CYS A CA 1
ATOM 1469 C C . CYS A 1 187 ? 16.076 25.667 -8.797 1.00 34.09 187 CYS A C 1
ATOM 1471 O O . CYS A 1 187 ? 15.039 25.077 -9.090 1.00 34.09 187 CYS A O 1
ATOM 1473 N N . SER A 1 188 ? 16.577 26.660 -9.532 1.00 33.12 188 SER A N 1
ATOM 1474 C CA . SER A 1 188 ? 16.094 27.032 -10.860 1.00 33.12 188 SER A CA 1
ATOM 1475 C C . SER A 1 188 ? 16.237 25.860 -11.828 1.00 33.12 188 SER A C 1
ATOM 1477 O O . SER A 1 188 ? 17.348 25.415 -12.112 1.00 33.12 188 SER A O 1
ATOM 1479 N N . VAL A 1 189 ? 15.118 25.400 -12.383 1.00 36.78 189 VAL A N 1
ATOM 1480 C CA . VAL A 1 189 ? 15.115 24.529 -13.561 1.00 36.78 189 VAL A CA 1
ATOM 1481 C C . VAL A 1 189 ? 15.185 25.421 -14.798 1.00 36.78 189 VAL A C 1
ATOM 1483 O O . VAL A 1 189 ? 14.305 26.245 -15.042 1.00 36.78 189 VAL A O 1
ATOM 1486 N N . VAL A 1 190 ? 16.268 25.274 -15.559 1.00 34.19 190 VAL A N 1
ATOM 1487 C CA . VAL A 1 190 ? 16.461 25.883 -16.879 1.00 34.19 190 VAL A CA 1
ATOM 1488 C C . VAL A 1 190 ? 15.510 25.200 -17.864 1.00 34.19 190 VAL A C 1
ATOM 1490 O O . VAL A 1 190 ? 15.638 24.005 -18.125 1.00 34.19 190 VAL A O 1
ATOM 1493 N N . GLY A 1 191 ? 14.548 25.953 -18.395 1.00 31.30 191 GLY A N 1
ATOM 1494 C CA . GLY A 1 191 ? 13.720 25.529 -19.521 1.00 31.30 191 GLY A CA 1
ATOM 1495 C C . GLY A 1 191 ? 14.472 25.726 -20.836 1.00 31.30 191 GLY A C 1
ATOM 1496 O O . GLY A 1 191 ? 14.953 26.823 -21.113 1.00 31.30 191 GLY A O 1
ATOM 1497 N N . PHE A 1 192 ? 14.577 24.664 -21.632 1.00 30.84 192 PHE A N 1
ATOM 1498 C CA . PHE A 1 192 ? 14.983 24.752 -23.033 1.00 30.84 192 PHE A CA 1
ATOM 1499 C C . PHE A 1 192 ? 13.808 25.286 -23.864 1.00 30.84 192 PHE A C 1
ATOM 1501 O O . PHE A 1 192 ? 12.704 24.745 -23.788 1.00 30.84 192 PHE A O 1
ATOM 1508 N N . GLY A 1 193 ? 14.069 26.350 -24.625 1.00 33.44 193 GLY A N 1
ATOM 1509 C CA . GLY A 1 193 ? 13.277 26.779 -25.780 1.00 33.44 193 GLY A CA 1
ATOM 1510 C C . GLY A 1 193 ? 13.982 26.425 -27.080 1.00 33.44 193 GLY A C 1
ATOM 1511 O O . GLY A 1 193 ? 15.177 26.051 -27.015 1.00 33.44 193 GLY A O 1
#

Secondary structure (DSSP, 8-state):
-------------------PPPPEEEEE--SSS-EEEEEETTEEEEEEEPPTT-EEE-GGGHHHHHHH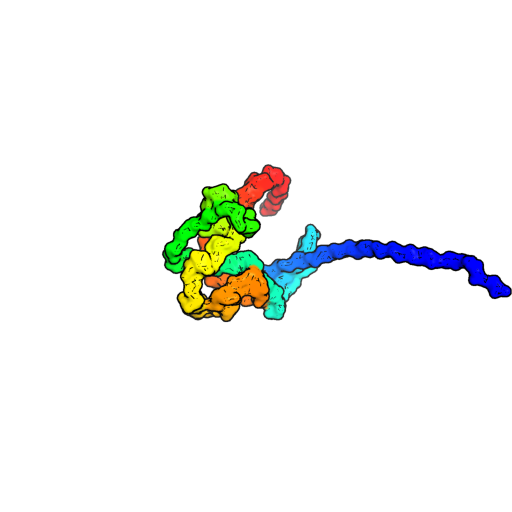HHHHHT---PPEEP-S--GGGGGT--TT-EE-HHHHHHTT-HHHH-TTTTT--HHHHHHHHHHTT--HHHH-GGG-STT-EEEHHHHHHHHHT-TTHHHHHHHHHHHHHHHHHHT-S--------

Sequence (193 aa):
MNWRRIVWLLALVTLPTLAEEPPLQLALRGAQHDQLYKLSSSGVINVSTLPDTLTTPLGSLWKLYVYAWLEDTHQPEQPYQCRGNSPEEVYCCQAGESITRDTALVRSCGLYFAPQRLHIGADVWGQYWQQRQAPAWLASLTTLKPETSVTVKSLLDSLATLPAQNKAQEVLLDVVLDEAKSVSHPCSVVGFG

Nearest PDB structures (foldseek):
  1xa7-assembly2_B  TM=6.523E-01  e=3.847E-02  Staphylococcus aureus
  7rl8-assembly2_B  TM=6.141E-01  e=8.788E-02  Clostridioides difficile 630
  7rlr-assembly4_D  TM=6.166E-01  e=1.181E-01  Clostridioides difficile 630
  7v2f-assembly1_Q  TM=1.519E-01  e=1.112E+00  Sus scrofa
  6qc9-assembly1_S2  TM=1.877E-01  e=4.862E+00  Ovis aries

Radius of gyration: 24.08 Å; Cα contacts (8 Å, |Δi|>4): 214; chains: 1; bounding box: 91×47×50 Å

InterPro domains:
  IPR012338 Beta-lactamase/transpeptidase-like [SSF56601] (49-168)
  IPR018748 Domain of unknown function DUF2300, secreted [PF10062] (84-181)

Foldseek 3Di:
DDDDDDDDPPPPPPPPPPPDPQFDWDWDDDPVAIKIFTADPVGTPDIDGQDQPAKDFCALVLLLQLLLCCVVVVQDDDWDAACVPDPLCVLPDDHRDTDDSLSCLQSSRPVRSPCVNSVPDLVVQLVVQVVVVQDPCRSGPVNSDRGRMDGPVSVVVCLVSRHPNVVSCVSNVVNVVVVVVVPPPDDDDDDDD

Mean predicted aligned error: 10.69 Å

pLDDT: mean 84.4, std 19.71, range [30.84, 98.0]

Organism: Escherichia coli (NCBI:txid562)

Solvent-accessible surface area (backbone atoms only — not comparable to full-atom values): 11880 Å² total; per-residue (Å²): 137,89,86,77,88,79,86,80,85,75,75,80,74,77,71,77,74,79,75,73,74,78,64,50,75,48,77,46,86,48,99,86,54,47,32,31,35,32,31,51,100,91,39,82,75,45,77,45,72,53,57,86,81,42,64,42,56,42,46,77,57,47,49,56,58,49,49,19,49,42,62,70,67,64,58,93,76,78,65,43,68,30,77,72,82,52,85,70,33,80,37,60,50,56,63,79,38,70,42,47,72,64,59,25,58,63,48,60,19,62,77,64,60,32,49,79,78,66,66,63,50,58,66,64,50,23,53,60,29,50,78,67,70,46,56,69,58,69,22,32,65,92,48,59,42,43,77,38,70,40,39,50,63,61,50,53,55,50,60,76,66,39,56,52,45,70,59,56,47,54,55,50,49,56,54,58,54,53,52,52,62,75,55,72,68,87,81,85,79,85,79,86,130

=== Feature glossary ===
The record interleaves many kinds of information about one protein. Here is each kind framed as the question it answers.

Q: What does the l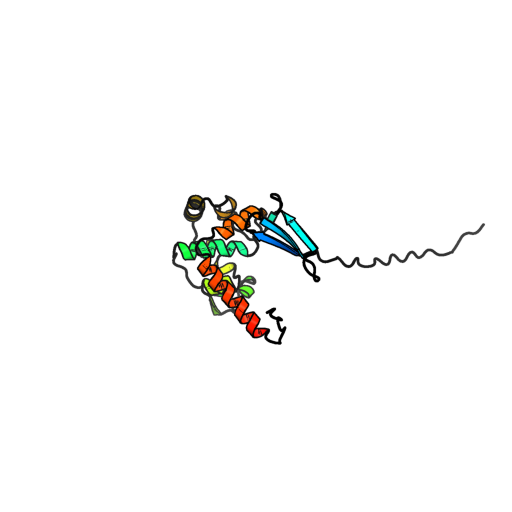ocal fold look like, residue by residue?
A: A 3Di character summarizes, for each residue, the relative orientation of the Cα frame of its nearest spatial neighbor. Because it encodes fold topology rather than chemistry, 3Di alignments detect remote structural similarity that sequence alignment misses.

Q: Which residues are in helices, strands, or loops?
A: Secondary structure is the local, repeating backbone conformation. DSSP classifies it into eight states by reading the hydrogen-bond network: three helix types (H, G, I), two β types (E, B), two non-regular types (T, S), and unstructured coil (-).

Q: How big and how compact is the whole molecule?
A: Three whole-structure scalars: the radius of gyration (RMS distance of Cα from centroid, in Å), the count of Cα–Cα 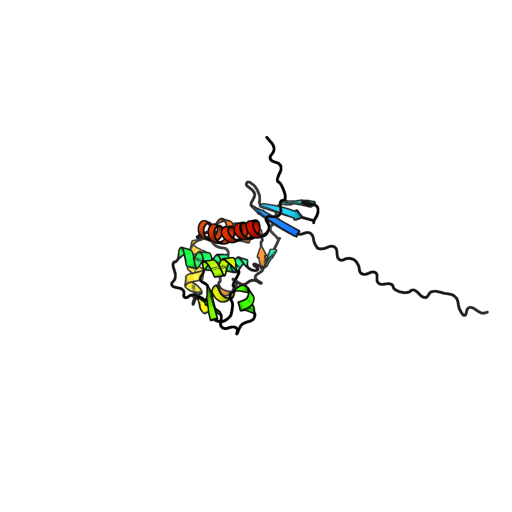contacts (pairs closer than 8 Å and separated by more than four residues in sequence — i.e. tertiary, not local, contacts), and the bounding-box dimensions. Together they distinguish compact globular folds from extended fibres or disordered chains.

Q: How confident is the AlphaFold model at each residue?
A: For AlphaFold models, the B-factor field carries pLDDT — the model's own estimate of local accuracy on a 0–100 scale. Regions with pLDDT<50 should be treated as essentially unmodeled; they often correspond to intrinsically disordered segments.

Q: What family and function is it annotated with?
A: Functional annotations link the protein to curated databases. InterPro entries identify conserved domains and families by matching the sequence against member-database signatures (Pfam, PROSITE, CDD, …). Gene Ontology (GO) terms describe molecular function, biological process, and cellular component in a controlled vocabulary. CATH places the structure in a hierarchical fold classification (Class/Architecture/Topology/Homologous-superfamily). The organism is the source species.

Q: What known structures does this most resemble?
A: Nearest PDB neighbors are the top structural matches found by Foldseek when searching this structure against the entire Protein Data Bank. Each hit reports a TM-score (0 to 1; >0.5 almost always implies the same fold) and an E-value. These are *structural* homologs — they may share no detectable sequence similarity.

Q: Which residues are buried vs exposed?
A: Solvent-accessible surface area (SASA) is the area in Å² traced out by the centre of a 1.4 Å probe sphere (a water molecule) rolled over the protein's van der Waals surface (Shrake–Rupley / Lee–Richards construction). Buried residues have near-zero SASA; fully exposed residues can exceed 200 Å². The total SASA scales roughly with the number of surface residues.

Q: What are the backbone torsion angles?
A: φ (phi) and ψ (psi) are the two 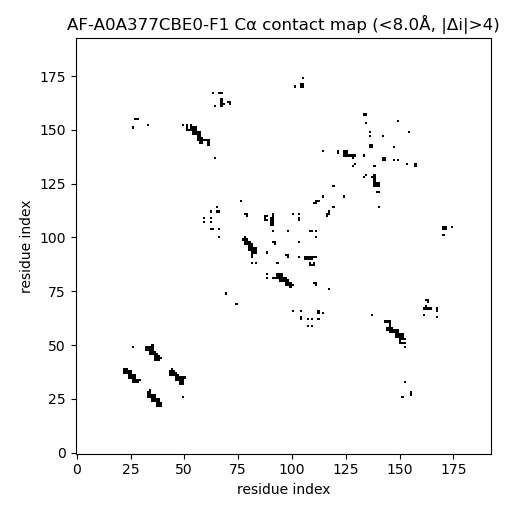rotatable backbone dihedrals per residue: φ is the C(i-1)–N–Cα–C torsion, ψ is the N–Cα–C–N(i+1) torsion, both in degrees on (−180°, 180°]. α-helical residues cluster near (−60°, −45°); β-strand residues near (−120°, +130°). A Ramachandran plot is simply a scatter of (φ, ψ) for every residue.

Q: Are the domains correctly placed relative to each other?
A: Predicted aligned error is AlphaFold's pairwise confidence. Unlike pLDDT (per-residue), PAE is per-residue-pair and captures whether two parts of the structure are correctly placed relative to each other. Units are ångströms of expected positional error.

Q: What if only a Cα trace is available?
A: P-SEA three-state annotation labels each residue as helix, strand, or coil based purely on the geometry of the Cα trace. It serves as a fallback when the full backbone (and thus DSSP) is unavailable.

Q: What is the amino-acid chain?
A: This is the polypeptide sequence — one letter per residue, N-terminus first. Length ranges from a few dozen residues for small domains to over a thousand for large multi-domain proteins.

Q: What do the rendered images show?
A: The six renders are orthographic views along the three Cartesian axes in both directions. Representation (cartoon, sticks, or surface) and color scheme (sequence-rainbow or by-chain) vary across proteins so the training set covers all the common visualization conventions.

Q: What do the diagnostic plots show?
A: Plot images: a contact map (which residues are close in 3D, as an N×N binary image), a Ramachandran scatter (backbone torsion angles, revealing secondary-structure composition at a glance), and — for AlphaFold structures — a PAE heatmap (pairwise prediction confidence).

Q: How mobile is each atom in the crystal?
A: B-factor (Debye–Waller factor) reflects atomic displacement in the crystal lattice. It is an experimental observable (units Å²), not a prediction; low values mean the atom is pinned down, high values mean it moves or is heterogeneous across the crystal.

Q: Where is each backbone atom in 3D?
A: The mmCIF table is the protein's shape written out atom by atom. For each backbone N, Cα, C, and carbonyl O, it records an (x, y, z) coordinate triple in Å plus the residue type, chain letter, and residue number.